Protein AF-A0A7Y4WMG0-F1 (afdb_monomer_lite)

Secondary structure (DSSP, 8-state):
-EEETTT--EE---SSPPPTTT----EEE------------------------PPPSTT-------------------EE-TTT--EESSSSSB-TTT--BTT--S------------GGGS-TTSSTT--EEEEEEESSTTS--EEEEE-TT--EEE-HHHH-TT-TTS-SS-SEEEEEETTEEEEEE--TT----SS-SS-EE--TT-EEEETTTEEEEEEE-

pLDDT: mean 76.5, std 19.64, range [36.28, 96.25]

Structure (mmCIF, N/CA/C/O backbone):
data_AF-A0A7Y4WMG0-F1
#
_entry.id   AF-A0A7Y4WMG0-F1
#
loop_
_atom_site.group_PDB
_atom_site.id
_atom_site.type_symbol
_atom_site.label_atom_id
_atom_site.label_alt_id
_atom_site.label_comp_id
_atom_site.label_asym_id
_atom_site.label_entity_id
_atom_site.label_seq_id
_atom_site.pdbx_PDB_ins_code
_atom_site.Cartn_x
_atom_site.Cartn_y
_atom_site.Cartn_z
_atom_site.occupancy
_atom_site.B_iso_or_equiv
_atom_site.auth_seq_id
_atom_site.auth_comp_id
_atom_site.auth_asym_id
_atom_site.auth_atom_id
_atom_site.pdbx_PDB_model_num
ATOM 1 N N . MET A 1 1 ? 23.111 -22.361 -15.106 1.00 86.94 1 MET A N 1
ATOM 2 C CA . MET A 1 1 ? 23.004 -22.642 -13.652 1.00 86.94 1 MET A CA 1
ATOM 3 C C . MET A 1 1 ? 21.861 -23.626 -13.397 1.00 86.94 1 MET A C 1
ATOM 5 O O . MET A 1 1 ? 20.874 -23.572 -14.127 1.00 86.94 1 MET A O 1
ATOM 9 N N . ARG A 1 2 ? 21.973 -24.538 -12.418 1.00 90.06 2 ARG A N 1
ATOM 10 C CA . ARG A 1 2 ? 20.884 -25.463 -12.039 1.00 90.06 2 ARG A CA 1
ATOM 11 C C . ARG A 1 2 ? 20.476 -25.253 -10.581 1.00 90.06 2 ARG A C 1
ATOM 13 O O . ARG A 1 2 ? 21.341 -25.015 -9.742 1.00 90.06 2 ARG A O 1
ATOM 20 N N . LYS A 1 3 ? 19.180 -25.393 -10.288 1.00 94.31 3 LYS A N 1
ATOM 21 C CA . LYS A 1 3 ? 18.608 -25.305 -8.933 1.00 94.31 3 LYS A CA 1
ATOM 22 C C . LYS A 1 3 ? 17.962 -26.632 -8.541 1.00 94.31 3 LYS A C 1
ATOM 24 O O . LYS A 1 3 ? 17.141 -27.152 -9.296 1.00 94.31 3 LYS A O 1
ATOM 29 N N . CYS A 1 4 ? 18.346 -27.204 -7.400 1.00 94.94 4 CYS A N 1
ATOM 30 C CA . CYS A 1 4 ? 17.759 -28.456 -6.906 1.00 94.94 4 CYS A CA 1
ATOM 31 C C . CYS A 1 4 ? 16.286 -28.245 -6.524 1.00 94.94 4 CYS A C 1
ATOM 33 O O . CYS A 1 4 ? 15.985 -27.311 -5.781 1.00 94.94 4 CYS A O 1
ATOM 35 N N . LYS A 1 5 ? 15.376 -29.112 -6.990 1.00 96.00 5 LYS A N 1
ATOM 36 C CA . LYS A 1 5 ? 13.939 -28.973 -6.688 1.00 96.00 5 LYS A CA 1
ATOM 37 C C . LYS A 1 5 ? 13.597 -29.175 -5.212 1.00 96.00 5 LYS A C 1
ATOM 39 O O . LYS A 1 5 ? 12.651 -28.566 -4.730 1.00 96.00 5 LYS A O 1
ATOM 44 N N . GLU A 1 6 ? 14.354 -30.007 -4.504 1.00 95.69 6 GLU A N 1
ATOM 45 C CA . GLU A 1 6 ? 14.048 -30.361 -3.113 1.00 95.69 6 GLU A CA 1
ATOM 46 C C . GLU A 1 6 ? 14.536 -29.307 -2.117 1.00 95.69 6 GLU A C 1
ATOM 48 O O . GLU A 1 6 ? 13.809 -28.937 -1.201 1.00 95.69 6 GLU A O 1
ATOM 53 N N . CYS A 1 7 ? 15.766 -28.805 -2.285 1.00 95.81 7 CYS A N 1
ATOM 54 C CA . CYS A 1 7 ? 16.390 -27.907 -1.306 1.00 95.81 7 CYS A CA 1
ATOM 55 C C . CYS A 1 7 ? 16.722 -26.508 -1.841 1.00 95.81 7 CYS A C 1
ATOM 57 O O . CYS A 1 7 ? 17.328 -25.710 -1.127 1.00 95.81 7 CYS A O 1
ATOM 59 N N . SER A 1 8 ? 16.367 -26.203 -3.095 1.00 95.19 8 SER A N 1
ATOM 60 C CA . SER A 1 8 ? 16.634 -24.914 -3.752 1.00 95.19 8 SER A CA 1
ATOM 61 C C . SER A 1 8 ? 18.112 -24.505 -3.832 1.00 95.19 8 SER A C 1
ATOM 63 O O . SER A 1 8 ? 18.410 -23.359 -4.153 1.00 95.19 8 SER A O 1
ATOM 65 N N . TYR A 1 9 ? 19.048 -25.422 -3.569 1.00 94.50 9 TYR A N 1
ATOM 66 C CA . TYR A 1 9 ? 20.480 -25.153 -3.670 1.00 94.50 9 TYR A CA 1
ATOM 67 C C . TYR A 1 9 ? 20.904 -24.972 -5.135 1.00 94.50 9 TYR A C 1
ATOM 69 O O . TYR A 1 9 ? 20.543 -25.786 -5.992 1.00 94.50 9 TYR A O 1
ATOM 77 N N . GLU A 1 10 ? 21.662 -23.909 -5.407 1.00 94.56 10 GLU A N 1
ATOM 78 C CA . GLU A 1 10 ? 22.134 -23.524 -6.740 1.00 94.56 10 GLU A CA 1
ATOM 79 C C . GLU A 1 10 ? 23.602 -23.914 -6.923 1.00 94.56 10 GLU A C 1
ATOM 81 O O . GLU A 1 10 ? 24.434 -23.680 -6.047 1.00 94.56 10 GLU A O 1
ATOM 86 N N . HIS A 1 11 ? 23.911 -24.553 -8.054 1.00 87.38 11 HIS A N 1
ATOM 87 C CA . HIS A 1 11 ? 25.255 -25.042 -8.360 1.00 87.38 11 HIS A CA 1
ATOM 88 C C . HIS A 1 11 ? 25.470 -25.163 -9.876 1.00 87.38 11 HIS A C 1
ATOM 90 O O . HIS A 1 11 ? 24.634 -25.680 -10.621 1.00 87.38 11 HIS A O 1
ATOM 96 N N . GLU A 1 12 ? 26.633 -24.719 -10.336 1.00 89.75 12 GLU A N 1
ATOM 97 C CA . GLU A 1 12 ? 27.267 -25.067 -11.611 1.00 89.75 12 GLU A CA 1
ATOM 98 C C . GLU A 1 12 ? 27.892 -26.485 -11.622 1.00 89.75 12 GLU A C 1
ATOM 100 O O . GLU A 1 12 ? 29.108 -26.631 -11.671 1.00 89.75 12 GLU A O 1
ATOM 105 N N . MET A 1 13 ? 27.096 -27.563 -11.562 1.00 77.25 13 MET A N 1
ATOM 106 C CA . MET A 1 13 ? 27.644 -28.903 -11.855 1.00 77.25 13 MET A CA 1
ATOM 107 C C . MET A 1 13 ? 27.558 -29.2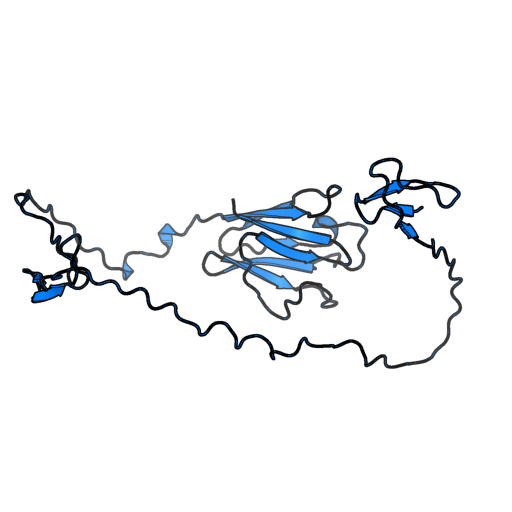35 -13.343 1.00 77.25 13 MET A C 1
ATOM 109 O O . MET A 1 13 ? 26.501 -29.121 -13.969 1.00 77.25 13 MET A O 1
ATOM 113 N N . LEU A 1 14 ? 28.671 -29.735 -13.881 1.00 66.25 14 LEU A N 1
ATOM 114 C CA . LEU A 1 14 ? 28.750 -30.415 -15.169 1.00 66.25 14 LEU A CA 1
ATOM 115 C C . LEU A 1 14 ? 28.374 -31.893 -14.967 1.00 66.25 14 LEU A C 1
ATOM 117 O O . LEU A 1 14 ? 29.187 -32.676 -14.487 1.00 66.25 14 LEU A O 1
ATOM 121 N N . GLY A 1 15 ? 27.145 -32.286 -15.319 1.00 78.81 15 GLY A N 1
ATOM 122 C CA . GLY A 1 15 ? 26.742 -33.701 -15.380 1.00 78.81 15 GLY A CA 1
ATOM 123 C C . GLY A 1 15 ? 25.429 -34.053 -14.675 1.00 78.81 15 GLY A C 1
ATOM 124 O O . GLY A 1 15 ? 24.614 -33.183 -14.370 1.00 78.81 15 GLY A O 1
ATOM 125 N N . ASN A 1 16 ? 25.215 -35.357 -14.466 1.00 85.81 16 ASN A N 1
ATOM 126 C CA . ASN A 1 16 ? 24.030 -35.949 -13.819 1.00 85.81 16 ASN A CA 1
ATOM 127 C C . ASN A 1 16 ? 24.288 -36.319 -12.345 1.00 85.81 16 ASN A C 1
ATOM 129 O O . ASN A 1 16 ? 23.709 -37.269 -11.824 1.00 85.81 16 ASN A O 1
ATOM 133 N N . SER A 1 17 ? 25.201 -35.619 -11.677 1.00 91.00 17 SER A N 1
ATOM 134 C CA . SER A 1 17 ? 25.490 -35.840 -10.261 1.00 91.00 17 SER A CA 1
ATOM 135 C C . SER A 1 17 ? 24.329 -35.366 -9.369 1.00 91.00 17 SER A C 1
ATOM 137 O O . SER A 1 17 ? 23.704 -34.342 -9.663 1.00 91.00 17 SER A O 1
ATOM 139 N N . PRO A 1 18 ? 24.028 -36.090 -8.274 1.00 94.69 18 PRO A N 1
ATOM 140 C CA . PRO A 1 18 ? 23.018 -35.679 -7.303 1.00 94.69 18 PRO A CA 1
ATOM 141 C C . PRO A 1 18 ? 23.416 -34.384 -6.584 1.00 94.69 18 PRO A C 1
ATOM 143 O O . PRO A 1 18 ? 24.586 -33.994 -6.547 1.00 94.69 18 PRO A O 1
ATOM 146 N N . CYS A 1 19 ? 22.432 -33.707 -5.993 1.00 92.69 19 CYS A N 1
ATOM 147 C CA . CYS A 1 19 ? 22.642 -32.457 -5.274 1.00 92.69 19 CYS A CA 1
ATOM 148 C C . CYS A 1 19 ? 23.638 -32.667 -4.118 1.00 92.69 19 CYS A C 1
ATOM 150 O O . CYS A 1 19 ? 23.380 -33.506 -3.255 1.00 92.69 19 CYS A O 1
ATOM 152 N N . PRO A 1 20 ? 24.722 -31.877 -4.009 1.00 92.75 20 PRO A N 1
ATOM 153 C CA . PRO A 1 20 ? 25.710 -32.061 -2.943 1.00 92.75 20 PRO A CA 1
ATOM 154 C C . PRO A 1 20 ? 25.170 -31.712 -1.549 1.00 92.75 20 PRO A C 1
ATOM 156 O O . PRO A 1 20 ? 25.806 -32.037 -0.553 1.00 92.75 20 PRO A O 1
ATOM 159 N N . ARG A 1 21 ? 24.015 -31.035 -1.468 1.00 94.38 21 ARG A N 1
ATOM 160 C CA . ARG A 1 21 ? 23.407 -30.620 -0.200 1.00 94.38 21 ARG A CA 1
ATOM 161 C C . ARG A 1 21 ? 22.397 -31.630 0.345 1.00 94.38 21 ARG A C 1
ATOM 163 O O . ARG A 1 21 ? 22.358 -31.824 1.553 1.00 94.38 21 ARG A O 1
ATOM 170 N N . CYS A 1 22 ? 21.576 -32.238 -0.513 1.00 95.75 22 CYS A N 1
ATOM 171 C CA . CYS A 1 22 ? 20.497 -33.137 -0.077 1.00 95.75 22 CYS A CA 1
ATOM 172 C C . CYS A 1 22 ? 20.479 -34.510 -0.764 1.00 95.75 22 CYS A C 1
ATOM 174 O O . CYS A 1 22 ? 19.693 -35.360 -0.372 1.00 95.75 22 CYS A O 1
ATOM 176 N N . GLY A 1 23 ? 21.310 -34.742 -1.784 1.00 95.44 23 GLY A N 1
ATOM 177 C CA . GLY A 1 23 ? 21.300 -35.979 -2.571 1.00 95.44 23 GLY A CA 1
ATOM 178 C C . GLY A 1 23 ? 20.202 -36.069 -3.642 1.00 95.44 23 GLY A C 1
ATOM 179 O O . GLY A 1 23 ? 20.196 -37.032 -4.402 1.00 95.44 23 GLY A O 1
ATOM 180 N N . GLY A 1 24 ? 19.314 -35.074 -3.753 1.00 95.69 24 GLY A N 1
ATOM 181 C CA . GLY A 1 24 ? 18.231 -35.050 -4.744 1.00 95.69 24 GLY A CA 1
ATOM 182 C C . GLY A 1 24 ? 18.735 -35.050 -6.194 1.00 95.69 24 GLY A C 1
ATOM 183 O O . GLY A 1 24 ? 19.752 -34.426 -6.510 1.00 95.69 24 GLY A O 1
ATOM 184 N N . SER A 1 25 ? 18.025 -35.746 -7.084 1.00 95.31 25 SER A N 1
ATOM 185 C CA . SER A 1 25 ? 18.416 -35.963 -8.489 1.00 95.31 25 SER A CA 1
ATOM 186 C C . SER A 1 25 ? 17.685 -35.066 -9.497 1.00 95.31 25 SER A C 1
ATOM 188 O O . SER A 1 25 ? 18.078 -35.009 -10.663 1.00 95.31 25 SER A O 1
ATOM 190 N N . GLU A 1 26 ? 16.649 -34.337 -9.071 1.00 95.12 26 GLU A N 1
ATOM 191 C CA . GLU A 1 26 ? 15.878 -33.445 -9.940 1.00 95.12 26 GLU A CA 1
ATOM 192 C C . GLU A 1 26 ? 16.336 -31.982 -9.860 1.00 95.12 26 GLU A C 1
ATOM 194 O O . GLU A 1 26 ? 16.457 -31.388 -8.781 1.00 95.12 26 GLU A O 1
ATOM 199 N N . PHE A 1 27 ? 16.510 -31.362 -11.030 1.00 93.75 27 PHE A N 1
ATOM 200 C CA . PHE A 1 27 ? 16.997 -29.990 -11.161 1.00 93.75 27 PHE A CA 1
ATOM 201 C C . PHE A 1 27 ? 16.149 -29.163 -12.127 1.00 93.75 27 PHE A C 1
ATOM 203 O O . PHE A 1 27 ? 15.671 -29.662 -13.145 1.00 93.75 27 PHE A O 1
ATOM 210 N N . ILE A 1 28 ? 16.017 -27.871 -11.827 1.00 92.50 28 ILE A N 1
ATOM 211 C CA . ILE A 1 28 ? 15.496 -26.854 -12.743 1.00 92.50 28 ILE A CA 1
ATOM 212 C C . ILE A 1 28 ? 16.689 -26.268 -13.502 1.00 92.50 28 ILE A C 1
ATOM 214 O O . ILE A 1 28 ? 17.637 -25.774 -12.884 1.00 92.50 28 ILE A O 1
ATOM 218 N N . VAL A 1 29 ? 16.661 -26.355 -14.834 1.00 89.88 29 VAL A N 1
ATOM 219 C CA . VAL A 1 29 ? 17.674 -25.761 -15.715 1.00 89.88 29 VAL A CA 1
ATOM 220 C C . VAL A 1 29 ? 17.145 -24.423 -16.213 1.00 89.88 29 VAL A C 1
ATOM 222 O O . VAL A 1 29 ? 16.159 -24.381 -16.946 1.00 89.88 29 VAL A O 1
ATOM 225 N N . TYR A 1 30 ? 17.808 -23.335 -15.828 1.00 84.75 30 TYR A N 1
ATOM 226 C CA . TYR A 1 30 ? 17.566 -22.035 -16.441 1.00 84.75 30 TYR A CA 1
ATOM 227 C C . TYR A 1 30 ? 18.383 -21.977 -17.727 1.00 84.75 30 TYR A C 1
ATOM 229 O O . TYR A 1 30 ? 19.613 -21.895 -17.687 1.00 84.75 30 TYR A O 1
ATOM 237 N N . ASN A 1 31 ? 17.705 -22.091 -18.867 1.00 78.44 31 ASN A N 1
ATOM 238 C CA . ASN A 1 31 ? 18.309 -21.731 -20.140 1.00 78.44 31 ASN A CA 1
ATOM 239 C C . ASN A 1 31 ? 18.393 -20.205 -20.162 1.00 78.44 31 ASN A C 1
ATOM 241 O O . ASN A 1 31 ? 17.359 -19.540 -20.225 1.00 78.44 31 ASN A O 1
ATOM 245 N N . ASP A 1 32 ? 19.606 -19.663 -20.070 1.00 64.00 32 ASP A N 1
ATOM 246 C CA . ASP A 1 32 ? 19.853 -18.241 -20.293 1.00 64.00 32 ASP A CA 1
ATOM 247 C C . ASP A 1 32 ? 19.480 -17.908 -21.738 1.00 64.00 32 ASP A C 1
ATOM 249 O O . ASP A 1 32 ? 20.281 -18.046 -22.665 1.00 64.00 32 ASP A O 1
ATOM 253 N N . VAL A 1 33 ? 18.240 -17.467 -21.946 1.00 52.62 33 VAL A N 1
ATOM 254 C CA . VAL 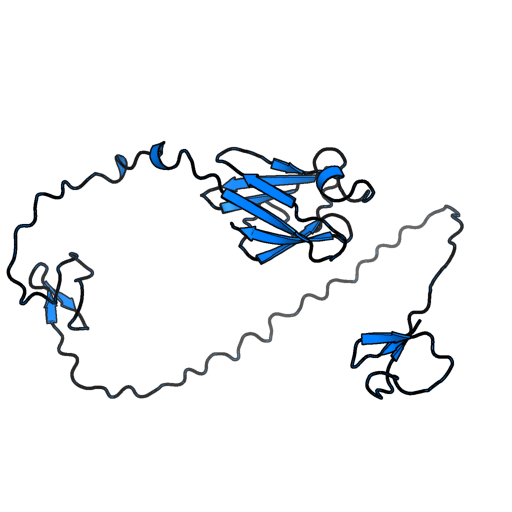A 1 33 ? 17.815 -16.844 -23.198 1.00 52.62 33 VAL A CA 1
ATOM 255 C C . VAL A 1 33 ? 18.370 -15.421 -23.198 1.00 52.62 33 VAL A C 1
ATOM 257 O O . VAL A 1 33 ? 17.655 -14.439 -23.028 1.00 52.62 33 VAL A O 1
ATOM 260 N N . SER A 1 34 ? 19.685 -15.307 -23.380 1.00 53.84 34 SER A N 1
ATOM 261 C CA . SER A 1 34 ? 20.333 -14.056 -23.772 1.00 53.84 34 SER A CA 1
ATOM 262 C C . SER A 1 34 ? 20.199 -13.873 -25.288 1.00 53.84 34 SER A C 1
ATOM 264 O O . SER A 1 34 ? 21.173 -13.808 -26.035 1.00 53.84 34 SER A O 1
ATOM 266 N N . GLU A 1 35 ? 18.960 -13.790 -25.778 1.00 48.16 35 GLU A N 1
ATOM 267 C CA . GLU A 1 35 ? 18.718 -13.312 -27.136 1.00 48.16 35 GLU A CA 1
ATOM 268 C C . GLU A 1 35 ? 18.949 -11.798 -27.175 1.00 48.16 35 GLU A C 1
ATOM 270 O O . GLU A 1 35 ? 18.098 -10.989 -26.802 1.00 48.16 35 GLU A O 1
ATOM 275 N N . LYS A 1 36 ? 20.128 -11.404 -27.669 1.00 50.91 36 LYS A N 1
ATOM 276 C CA . LYS A 1 36 ? 20.362 -10.069 -28.225 1.00 50.91 36 LYS A CA 1
ATOM 277 C C . LYS A 1 36 ? 19.374 -9.838 -29.375 1.00 50.91 36 LYS A C 1
ATOM 279 O O . LYS A 1 36 ? 19.654 -10.201 -30.515 1.00 50.91 36 LYS A O 1
ATOM 284 N N . LYS A 1 37 ? 18.226 -9.216 -29.097 1.00 41.34 37 LYS A N 1
ATOM 285 C CA . LYS A 1 37 ? 17.326 -8.707 -30.138 1.00 41.34 37 LYS A CA 1
ATOM 286 C C . LYS A 1 37 ? 17.874 -7.404 -30.714 1.00 41.34 37 LYS A C 1
ATOM 288 O O . LYS A 1 37 ? 17.749 -6.334 -30.125 1.00 41.34 37 LYS A O 1
ATOM 293 N N . THR A 1 38 ? 18.459 -7.508 -31.900 1.00 40.03 38 THR A N 1
ATOM 294 C CA . THR A 1 38 ? 18.583 -6.408 -32.856 1.00 40.03 38 THR A CA 1
ATOM 295 C C . THR A 1 38 ? 17.187 -5.980 -33.303 1.00 40.03 38 THR A C 1
ATOM 297 O O . THR A 1 38 ? 16.424 -6.761 -33.869 1.00 40.03 38 THR A O 1
ATOM 300 N N . VAL A 1 39 ? 16.852 -4.721 -33.032 1.00 38.16 39 VAL A N 1
ATOM 301 C CA . VAL A 1 39 ? 15.603 -4.080 -33.446 1.00 38.16 39 VAL A CA 1
ATOM 302 C C . VAL A 1 39 ? 15.608 -3.915 -34.969 1.00 38.16 39 VAL A C 1
ATOM 304 O O . VAL A 1 39 ? 16.396 -3.147 -35.518 1.00 38.16 39 VAL A O 1
ATOM 307 N N . ARG A 1 40 ? 14.710 -4.627 -35.655 1.00 36.28 40 ARG A N 1
ATOM 308 C CA . ARG A 1 40 ? 14.178 -4.225 -36.960 1.00 36.28 40 ARG A CA 1
ATOM 309 C C . ARG A 1 40 ? 12.683 -3.998 -36.802 1.00 36.28 40 ARG A C 1
ATOM 311 O O . ARG A 1 40 ? 11.966 -4.844 -36.281 1.00 36.28 40 ARG A O 1
ATOM 318 N N . SER A 1 41 ? 12.275 -2.809 -37.208 1.00 51.41 41 SER A N 1
ATOM 319 C CA . SER A 1 41 ? 10.911 -2.319 -37.282 1.00 51.41 41 SER A CA 1
ATOM 320 C C . SER A 1 41 ? 10.097 -3.033 -38.368 1.00 51.41 41 SER A C 1
ATOM 322 O O . SER A 1 41 ? 10.669 -3.558 -39.324 1.00 51.41 41 SER A O 1
ATOM 324 N N . ILE A 1 42 ? 8.770 -2.915 -38.215 1.00 38.16 42 ILE A N 1
ATOM 325 C CA . ILE A 1 42 ? 7.674 -3.027 -39.201 1.00 38.16 42 ILE A CA 1
ATOM 326 C C . ILE A 1 42 ? 6.664 -4.148 -38.886 1.00 38.16 42 ILE A C 1
ATOM 328 O O . ILE A 1 42 ? 6.919 -5.334 -39.069 1.00 38.16 42 ILE A O 1
ATOM 332 N N . ASP A 1 43 ? 5.511 -3.666 -38.414 1.00 48.81 43 ASP A N 1
ATOM 333 C CA . ASP A 1 43 ? 4.116 -4.049 -38.647 1.00 48.81 43 ASP A CA 1
ATOM 334 C C . ASP A 1 43 ? 3.721 -5.531 -38.671 1.00 48.81 43 ASP A C 1
ATOM 336 O O . ASP A 1 43 ? 3.975 -6.258 -39.633 1.00 48.81 43 ASP A O 1
ATOM 340 N N . LYS A 1 44 ? 2.909 -5.915 -37.676 1.00 41.25 44 LYS A N 1
ATOM 341 C CA . LYS A 1 44 ? 1.517 -6.350 -37.895 1.00 41.25 44 LYS A CA 1
ATOM 342 C C . LYS A 1 44 ? 0.803 -6.603 -36.572 1.00 41.25 44 LYS A C 1
ATOM 344 O O . LYS A 1 44 ? 1.313 -7.279 -35.683 1.00 41.25 44 LYS A O 1
ATOM 349 N N . GLU A 1 45 ? -0.404 -6.057 -36.490 1.00 50.97 45 GLU A N 1
ATOM 350 C CA . GLU A 1 45 ? -1.420 -6.376 -35.497 1.00 50.97 45 GLU A CA 1
ATOM 351 C C . GLU A 1 45 ? -1.631 -7.891 -35.425 1.00 50.97 45 GLU A C 1
ATOM 353 O O . GLU A 1 45 ? -1.871 -8.566 -36.427 1.00 50.97 45 GLU A O 1
ATOM 358 N N . THR A 1 46 ? -1.549 -8.450 -34.223 1.00 40.41 46 THR A N 1
ATOM 359 C CA . THR A 1 46 ? -2.125 -9.760 -33.931 1.00 40.41 46 THR A CA 1
ATOM 360 C C . THR A 1 46 ? -2.720 -9.683 -32.536 1.00 40.41 46 THR A C 1
ATOM 362 O O . THR A 1 46 ? -2.018 -9.665 -31.526 1.00 40.41 46 THR A O 1
ATOM 365 N N . THR A 1 47 ? -4.040 -9.549 -32.505 1.00 45.66 47 THR A N 1
ATOM 366 C CA . THR A 1 47 ? -4.891 -9.599 -31.319 1.00 45.66 47 THR A CA 1
ATOM 367 C C . THR A 1 47 ? -4.694 -10.930 -30.601 1.00 45.66 47 THR A C 1
ATOM 369 O O . THR A 1 47 ? -5.159 -11.970 -31.061 1.00 45.66 47 THR A O 1
ATOM 372 N N . ASN A 1 48 ? -3.997 -10.893 -29.467 1.00 41.47 48 ASN A N 1
ATOM 373 C CA . ASN A 1 48 ? -3.837 -12.028 -28.565 1.00 41.47 48 ASN A CA 1
ATOM 374 C C . ASN A 1 48 ? -4.966 -12.010 -27.520 1.00 41.47 48 ASN A C 1
ATOM 376 O O . ASN A 1 48 ? -4.771 -11.714 -26.342 1.00 41.47 48 ASN A O 1
ATOM 380 N N . GLU A 1 49 ? -6.182 -12.313 -27.969 1.00 47.31 49 GLU A N 1
ATOM 381 C CA . GLU A 1 49 ? -7.226 -12.837 -27.093 1.00 47.31 49 GLU A CA 1
ATOM 382 C C . GLU A 1 49 ? -6.883 -14.302 -26.826 1.00 47.31 49 GLU A C 1
ATOM 384 O O . GLU A 1 49 ? -7.062 -15.104 -27.732 1.00 47.31 49 GLU A O 1
ATOM 389 N N . ASN A 1 50 ? -6.321 -14.653 -25.659 1.00 49.12 50 ASN A N 1
ATOM 390 C CA . ASN A 1 50 ? -6.451 -15.989 -25.033 1.00 49.12 50 ASN A CA 1
ATOM 391 C C . ASN A 1 50 ? -5.516 -16.201 -23.828 1.00 49.12 50 ASN A C 1
ATOM 393 O O . ASN A 1 50 ? -4.726 -17.133 -23.839 1.00 49.12 50 ASN A O 1
ATOM 397 N N . ILE A 1 51 ? -5.630 -15.427 -22.739 1.00 46.25 51 ILE A N 1
ATOM 398 C CA . ILE A 1 51 ? -5.248 -15.925 -21.397 1.00 46.25 51 ILE A CA 1
ATOM 399 C C . ILE A 1 51 ? -6.168 -15.300 -20.332 1.00 46.25 51 ILE A C 1
ATOM 401 O O . ILE A 1 51 ? -5.783 -14.427 -19.562 1.00 46.25 51 ILE A O 1
ATOM 405 N N . ARG A 1 52 ? -7.424 -15.750 -20.274 1.00 41.44 52 ARG A N 1
ATOM 406 C CA . ARG A 1 52 ? -8.262 -15.655 -19.066 1.00 41.44 52 ARG A CA 1
ATOM 407 C C . ARG A 1 52 ? -8.900 -17.015 -18.824 1.00 41.44 52 ARG A C 1
ATOM 409 O O . ARG A 1 52 ? -9.964 -17.315 -19.351 1.00 41.44 52 ARG A O 1
ATOM 416 N N . LYS A 1 53 ? -8.231 -17.853 -18.035 1.00 39.25 53 LYS A N 1
ATOM 417 C CA . LYS A 1 53 ? -8.884 -18.983 -17.371 1.00 39.25 53 LYS A CA 1
ATOM 418 C C . LYS A 1 53 ? -9.273 -18.518 -15.976 1.00 39.25 53 LYS A C 1
ATOM 420 O O . LYS A 1 53 ? -8.465 -18.551 -15.057 1.00 39.25 53 LYS A O 1
ATOM 425 N N . THR A 1 54 ? -10.501 -18.034 -15.855 1.00 40.03 54 THR A N 1
ATOM 426 C CA . THR A 1 54 ? -11.178 -17.865 -14.571 1.00 40.03 54 THR A CA 1
ATOM 427 C C . THR A 1 54 ? -11.345 -19.256 -13.960 1.00 40.03 54 THR A C 1
ATOM 429 O O . THR A 1 54 ? -11.855 -20.163 -14.625 1.00 40.03 54 THR A O 1
ATOM 432 N N . ILE A 1 55 ? -10.872 -19.447 -12.730 1.00 42.84 55 ILE A N 1
ATOM 433 C CA . ILE A 1 55 ? -11.162 -20.646 -11.939 1.00 42.84 55 ILE A CA 1
ATOM 434 C C . ILE A 1 55 ? -12.687 -20.691 -11.786 1.00 42.84 55 ILE A C 1
ATOM 436 O O . ILE A 1 55 ? -13.295 -19.705 -11.383 1.00 42.84 55 ILE A O 1
ATOM 440 N N . LYS A 1 56 ? -13.318 -21.786 -12.218 1.00 39.12 56 LYS A N 1
ATOM 441 C CA . LYS A 1 56 ? -14.767 -21.963 -12.084 1.00 39.12 56 LYS A CA 1
ATOM 442 C C . LYS A 1 56 ? -15.100 -22.186 -10.608 1.00 39.12 56 LYS A C 1
ATOM 444 O O . LYS A 1 56 ? -14.486 -23.042 -9.980 1.00 39.12 56 LYS A O 1
ATOM 449 N N . ASP A 1 57 ? -16.115 -21.482 -10.110 1.00 49.06 57 ASP A N 1
ATOM 450 C CA . ASP A 1 57 ? -16.678 -21.541 -8.746 1.00 49.06 57 ASP A CA 1
ATOM 451 C C . ASP A 1 57 ? -17.335 -22.894 -8.368 1.00 49.06 57 ASP A C 1
ATOM 453 O O . ASP A 1 57 ? -18.272 -22.957 -7.575 1.00 49.06 57 ASP A O 1
ATOM 457 N N . SER A 1 58 ? -16.888 -24.017 -8.935 1.00 47.56 58 SER A N 1
ATOM 458 C CA . SER A 1 58 ? -17.547 -25.320 -8.780 1.00 47.56 58 SER A CA 1
ATOM 459 C C . SER A 1 58 ? -17.109 -26.142 -7.559 1.00 47.56 58 SER A C 1
ATOM 461 O O . SER A 1 58 ? -17.589 -27.261 -7.407 1.00 47.56 58 SER A O 1
ATOM 463 N N . GLU A 1 59 ? -16.258 -25.625 -6.664 1.00 44.97 59 GLU A N 1
ATOM 464 C CA . GLU A 1 59 ? -15.712 -26.410 -5.534 1.00 44.97 59 GLU A CA 1
ATOM 465 C C . GLU A 1 59 ? -16.070 -25.895 -4.124 1.00 44.97 59 GLU A C 1
ATOM 467 O O . GLU A 1 59 ? -15.576 -26.425 -3.133 1.00 44.97 59 GLU A O 1
ATOM 472 N N . PHE A 1 60 ? -16.997 -24.938 -3.982 1.00 45.38 60 PHE A N 1
ATOM 473 C CA . PHE A 1 60 ? -17.379 -24.385 -2.665 1.00 45.38 60 PHE A CA 1
ATOM 474 C C . PHE A 1 60 ? -18.571 -25.067 -1.958 1.00 45.38 60 PHE A C 1
ATOM 476 O O . PHE A 1 60 ? -19.075 -24.554 -0.961 1.00 45.38 60 PHE A O 1
ATOM 483 N N . ASN A 1 61 ? -19.026 -26.241 -2.417 1.00 43.50 61 ASN A N 1
ATOM 484 C CA . ASN A 1 61 ? -20.240 -26.890 -1.884 1.00 43.50 61 ASN A CA 1
ATOM 485 C C . ASN A 1 61 ? -20.031 -28.010 -0.842 1.00 43.50 61 ASN A C 1
ATOM 487 O O . ASN A 1 61 ? -21.011 -28.634 -0.447 1.00 43.50 61 ASN A O 1
ATOM 491 N N . ASN A 1 62 ? -18.819 -28.248 -0.324 1.00 43.25 62 ASN A N 1
ATOM 492 C CA . ASN A 1 62 ? -18.565 -29.399 0.568 1.00 43.25 62 ASN A CA 1
ATOM 493 C C . ASN A 1 62 ? -18.300 -29.082 2.055 1.00 43.25 62 ASN A C 1
ATOM 495 O O . ASN A 1 62 ? -17.791 -29.932 2.779 1.00 43.25 62 ASN A O 1
ATOM 499 N N . LEU A 1 63 ? -18.717 -27.915 2.561 1.00 45.19 63 LEU A N 1
ATOM 500 C CA . LEU A 1 63 ? -18.652 -27.578 3.999 1.00 45.19 63 LEU A CA 1
ATOM 501 C C . LEU A 1 63 ? -20.040 -27.381 4.636 1.00 45.19 63 LEU A C 1
ATOM 503 O O . LEU A 1 63 ? -20.251 -26.506 5.470 1.00 45.19 63 LEU A O 1
ATOM 507 N N . LYS A 1 64 ? -21.004 -28.235 4.273 1.00 44.94 64 LYS A N 1
ATOM 508 C CA . LYS A 1 64 ? -22.248 -28.441 5.035 1.00 44.94 64 LYS A CA 1
ATOM 509 C C . LYS A 1 64 ? -22.286 -29.851 5.616 1.00 44.94 64 LYS A C 1
ATOM 511 O O . LYS A 1 64 ? -23.128 -30.650 5.242 1.00 44.94 64 LYS A O 1
ATOM 516 N N . ASN A 1 65 ? -21.380 -30.155 6.538 1.00 43.91 65 ASN A N 1
ATOM 517 C CA . ASN A 1 65 ? -21.577 -31.262 7.470 1.00 43.91 65 ASN A CA 1
ATOM 518 C C . ASN A 1 65 ? -21.326 -30.742 8.880 1.00 43.91 65 ASN A C 1
ATOM 520 O O . ASN A 1 65 ? -20.217 -30.774 9.407 1.00 43.91 65 ASN A O 1
ATOM 524 N N . GLY A 1 66 ? -22.401 -30.195 9.451 1.00 40.19 66 GLY A N 1
ATOM 525 C CA . GLY A 1 66 ? -22.488 -29.867 10.861 1.00 40.19 66 GLY A CA 1
ATOM 526 C C . GLY A 1 66 ? -22.351 -31.141 11.681 1.00 40.19 66 GLY A C 1
ATOM 527 O O . GLY A 1 66 ? -23.249 -31.979 11.704 1.00 40.19 66 GLY A O 1
ATOM 528 N N . GLY A 1 67 ? -21.218 -31.269 12.367 1.00 41.53 67 GLY A N 1
ATOM 529 C CA . GLY A 1 67 ? -21.083 -32.188 13.483 1.00 41.53 67 GLY A CA 1
ATOM 530 C C . GLY A 1 67 ? -21.974 -31.702 14.619 1.00 41.53 67 GLY A C 1
ATOM 531 O O . GLY A 1 67 ? -21.585 -30.815 15.377 1.00 41.53 67 GLY A O 1
ATOM 532 N N . GLN A 1 68 ? -23.176 -32.267 14.720 1.00 43.06 68 GLN A N 1
ATOM 533 C CA . GLN A 1 68 ? -24.000 -32.168 15.917 1.00 43.06 68 GLN A CA 1
ATOM 534 C C . GLN A 1 68 ? -23.235 -32.839 17.061 1.00 43.06 68 GLN A C 1
ATOM 536 O O . GLN A 1 68 ? -23.127 -34.062 17.122 1.00 43.06 68 GLN A O 1
ATOM 541 N N . ARG A 1 69 ? -22.656 -32.034 17.955 1.00 47.62 69 ARG A N 1
ATOM 542 C CA . ARG A 1 69 ? -22.269 -32.516 19.280 1.00 47.62 69 ARG A CA 1
ATOM 543 C C . ARG A 1 69 ? -23.539 -32.518 20.136 1.00 47.62 69 ARG A C 1
ATOM 545 O O . ARG A 1 69 ? -24.162 -31.460 20.234 1.00 47.62 69 ARG A O 1
ATOM 552 N N . PRO A 1 70 ? -23.932 -33.647 20.745 1.00 47.84 70 PRO A N 1
ATOM 553 C CA . PRO A 1 70 ? -24.970 -33.637 21.757 1.00 47.84 70 PRO A CA 1
ATOM 554 C C . PRO A 1 70 ? -24.392 -32.939 22.990 1.00 47.84 70 PRO A C 1
ATOM 556 O O . PRO A 1 70 ? -23.525 -33.480 23.674 1.00 47.84 70 PRO A O 1
ATOM 559 N N . LEU A 1 71 ? -24.810 -31.696 23.223 1.00 53.69 71 LEU A N 1
ATOM 560 C CA . LEU A 1 71 ? -24.653 -31.035 24.514 1.00 53.69 71 LEU A CA 1
ATOM 561 C C . LEU A 1 71 ? -25.926 -31.306 25.310 1.00 53.69 71 LEU A C 1
ATOM 563 O O . LEU A 1 71 ? -26.783 -30.440 25.455 1.00 53.69 71 LEU A O 1
ATOM 567 N N . ASP A 1 72 ? -26.031 -32.534 25.809 1.00 61.78 72 ASP A N 1
ATOM 568 C CA . ASP A 1 72 ? -26.856 -32.818 26.974 1.00 61.78 72 ASP A CA 1
ATOM 569 C C . ASP A 1 72 ? -26.148 -32.171 28.168 1.00 61.78 72 ASP A C 1
ATOM 571 O O . ASP A 1 72 ? -25.211 -32.733 28.735 1.00 61.78 72 ASP A O 1
ATOM 575 N N . ASN A 1 73 ? -26.538 -30.941 28.504 1.00 54.53 73 ASN A N 1
ATOM 576 C CA . ASN A 1 73 ? -26.140 -30.307 29.754 1.00 54.53 73 ASN A CA 1
ATOM 577 C C . ASN A 1 73 ? -27.386 -29.727 30.447 1.00 54.53 73 ASN A C 1
ATOM 579 O O . ASN A 1 73 ? -28.295 -29.233 29.777 1.00 54.53 73 ASN A O 1
ATOM 583 N N . PRO A 1 74 ? -27.466 -29.863 31.778 1.00 57.03 74 PRO A N 1
ATOM 584 C CA . PRO A 1 74 ? -28.706 -29.913 32.535 1.00 57.03 74 PRO A CA 1
ATOM 585 C C . PRO A 1 74 ? -29.270 -28.515 32.785 1.00 57.03 74 PRO A C 1
ATOM 587 O O . PRO A 1 74 ? -28.504 -27.584 33.006 1.00 57.03 74 PRO A O 1
ATOM 590 N N . ASN A 1 75 ? -30.604 -28.403 32.791 1.00 61.03 75 ASN A N 1
ATOM 591 C CA . ASN A 1 75 ? -31.386 -27.328 33.420 1.00 61.03 75 ASN A CA 1
ATOM 592 C C . ASN A 1 75 ? -30.689 -25.955 33.467 1.00 61.03 75 ASN A C 1
ATOM 594 O O . ASN A 1 75 ? -30.281 -25.486 34.530 1.00 61.03 75 ASN A O 1
ATOM 598 N N . LEU A 1 76 ? -30.585 -25.286 32.316 1.00 68.44 76 LEU A N 1
ATOM 599 C CA . LEU A 1 76 ? -30.424 -23.835 32.308 1.00 68.44 76 LEU A CA 1
ATOM 600 C C . LEU A 1 76 ? -31.758 -23.250 32.769 1.00 68.44 76 LEU A C 1
ATOM 602 O O . LEU A 1 76 ? -32.690 -23.112 31.981 1.00 68.44 76 LEU A O 1
ATOM 606 N N . GLU A 1 77 ? -31.873 -23.004 34.072 1.00 78.62 77 GLU A N 1
ATOM 607 C CA . GLU A 1 77 ? -33.026 -22.315 34.637 1.00 78.62 77 GLU A CA 1
ATOM 608 C C . GLU A 1 77 ? -33.098 -20.915 34.023 1.00 78.62 77 GLU A C 1
ATOM 610 O O . GLU A 1 77 ? -32.221 -20.069 34.218 1.00 78.62 77 GLU A O 1
ATOM 615 N N . GLU A 1 78 ? -34.137 -20.698 33.221 1.00 85.62 78 GLU A N 1
ATOM 616 C CA . GLU A 1 78 ? -34.453 -19.389 32.679 1.00 85.62 78 GLU A CA 1
ATOM 617 C C . GLU A 1 78 ? -34.724 -18.420 33.834 1.00 85.62 78 GLU A C 1
ATOM 619 O O . GLU A 1 78 ? -35.510 -18.712 34.738 1.00 85.62 78 GLU A O 1
ATOM 624 N N . PHE A 1 79 ? -34.098 -17.244 33.809 1.00 88.38 79 PHE A N 1
ATOM 625 C CA . PHE A 1 79 ? -34.330 -16.229 34.833 1.00 88.38 79 PHE A CA 1
ATOM 626 C C . PHE A 1 79 ? -34.564 -14.856 34.211 1.00 88.38 79 PHE A C 1
ATOM 628 O O . PHE A 1 79 ? -33.913 -14.440 33.248 1.00 88.38 79 PHE A O 1
ATOM 635 N N . ASN A 1 80 ? -35.502 -14.116 34.791 1.00 93.94 80 ASN A N 1
ATOM 636 C CA . ASN A 1 80 ? -35.833 -12.774 34.341 1.00 93.94 80 ASN A CA 1
ATOM 637 C C . ASN A 1 80 ? -34.951 -11.738 35.036 1.00 93.94 80 ASN A C 1
ATOM 639 O O . ASN A 1 80 ? -34.715 -11.794 36.243 1.00 93.94 80 ASN A O 1
ATOM 643 N N . CYS A 1 81 ? -34.490 -10.744 34.279 1.00 91.00 81 CYS A N 1
ATOM 644 C CA . CYS A 1 81 ? -33.800 -9.594 34.843 1.00 91.00 81 CYS A CA 1
ATOM 645 C C . CYS A 1 81 ? -34.742 -8.856 35.810 1.00 91.00 81 CYS A C 1
ATOM 647 O O . CYS A 1 81 ? -35.806 -8.407 35.379 1.00 91.00 81 CYS A O 1
ATOM 649 N N . PRO A 1 82 ? -34.352 -8.616 37.073 1.00 91.75 82 PRO A N 1
ATOM 650 C CA . PRO A 1 82 ? -35.233 -7.979 38.054 1.00 91.75 82 PRO A CA 1
ATOM 651 C C . PRO A 1 82 ? -35.544 -6.508 37.734 1.00 91.75 82 PRO A C 1
ATOM 653 O O . PRO A 1 82 ? -36.466 -5.937 38.307 1.00 91.75 82 PRO A O 1
ATOM 656 N N . ARG A 1 83 ? -34.791 -5.872 36.824 1.00 93.94 83 ARG A N 1
ATOM 657 C CA . ARG A 1 83 ? -34.974 -4.459 36.459 1.00 93.94 83 ARG A CA 1
ATOM 658 C C . ARG A 1 83 ? -35.929 -4.245 35.285 1.00 93.94 83 ARG A C 1
ATOM 660 O O . ARG A 1 83 ? -36.660 -3.261 35.283 1.00 93.94 83 ARG A O 1
ATOM 667 N N . CYS A 1 84 ? -35.893 -5.110 34.273 1.00 95.00 84 CYS A N 1
ATOM 668 C CA . CYS A 1 84 ? -36.678 -4.937 33.042 1.00 95.00 84 CYS A CA 1
ATOM 669 C C . CYS A 1 84 ? -37.477 -6.176 32.621 1.00 95.00 84 CYS A C 1
ATOM 671 O O . CYS A 1 84 ? -38.087 -6.164 31.557 1.00 95.00 84 CYS A O 1
ATOM 673 N N . ASN A 1 85 ? -37.461 -7.238 33.431 1.00 94.88 85 ASN A N 1
ATOM 674 C CA . ASN A 1 85 ? -38.138 -8.510 33.183 1.00 94.88 85 ASN A CA 1
ATOM 675 C C . ASN A 1 85 ? -37.716 -9.232 31.885 1.00 94.88 85 ASN A C 1
ATOM 677 O O . ASN A 1 85 ? -38.454 -10.056 31.358 1.00 94.88 85 ASN A O 1
ATOM 681 N N . TYR A 1 86 ? -36.534 -8.913 31.353 1.00 95.19 86 TYR A N 1
ATOM 682 C CA . TYR A 1 86 ? -35.969 -9.585 30.182 1.00 95.19 86 TYR A CA 1
ATOM 683 C C . TYR A 1 86 ? -35.487 -10.997 30.543 1.00 95.19 86 TYR A C 1
ATOM 685 O O . TYR A 1 86 ? -34.745 -11.140 31.517 1.00 95.19 86 TYR A O 1
ATOM 693 N N . LEU A 1 87 ? -35.862 -12.002 29.748 1.00 94.62 87 LEU A N 1
ATOM 694 C CA . LEU A 1 87 ? -35.491 -13.408 29.937 1.00 94.62 87 LEU A CA 1
ATOM 695 C C . LEU A 1 87 ? -34.015 -13.637 29.579 1.00 94.62 87 LEU A C 1
ATOM 697 O O . LEU A 1 87 ? -33.599 -13.391 28.448 1.00 94.62 87 LEU A O 1
ATOM 701 N N . ASN A 1 88 ? -33.214 -14.105 30.534 1.00 90.12 88 ASN A N 1
ATOM 702 C CA . ASN A 1 88 ? -31.805 -14.429 30.327 1.00 90.12 88 ASN A CA 1
ATOM 703 C C . ASN A 1 88 ? -31.612 -15.946 30.379 1.00 90.12 88 ASN A C 1
ATOM 705 O O . ASN A 1 88 ? -32.160 -16.628 31.241 1.00 90.12 88 ASN A O 1
ATOM 709 N N . LEU A 1 89 ? -30.795 -16.449 29.454 1.00 88.94 89 LEU A N 1
ATOM 710 C CA . LEU A 1 89 ? -30.521 -17.879 29.304 1.00 88.94 89 LEU A CA 1
ATOM 711 C C . LEU A 1 89 ? -29.336 -18.360 30.150 1.00 88.94 89 LEU A C 1
ATOM 713 O O . LEU A 1 89 ? -29.139 -19.560 30.275 1.00 88.94 89 LEU A O 1
ATOM 717 N N . VAL A 1 90 ? -28.518 -17.448 30.689 1.00 81.94 90 VAL A N 1
ATOM 718 C CA . VAL A 1 90 ? -27.284 -17.794 31.412 1.00 81.94 90 VAL A CA 1
ATOM 719 C C . VAL A 1 90 ? -27.191 -16.981 32.704 1.00 81.94 90 VAL A C 1
ATOM 721 O O . VAL A 1 90 ? -27.122 -15.751 32.620 1.00 81.94 90 VAL A O 1
ATOM 724 N N . PRO A 1 91 ? -27.209 -17.615 33.894 1.00 76.62 91 PRO A N 1
ATOM 725 C CA . PRO A 1 91 ? -26.980 -16.919 35.156 1.00 76.62 91 PRO A CA 1
ATOM 726 C C . PRO A 1 91 ? -25.537 -16.412 35.180 1.00 76.62 91 PRO A C 1
ATOM 728 O O . PRO A 1 91 ? -24.598 -17.183 34.985 1.00 76.62 91 PRO A O 1
ATOM 731 N N . GLY A 1 92 ? -25.344 -15.106 35.350 1.00 80.19 92 GLY A N 1
ATOM 732 C CA . GLY A 1 92 ? -24.031 -14.508 35.116 1.00 80.19 92 GLY A CA 1
ATOM 733 C C . GLY A 1 92 ? -24.086 -13.182 34.369 1.00 80.19 92 GLY A C 1
ATOM 734 O O . GLY A 1 92 ? -24.786 -13.057 33.371 1.00 80.19 92 GLY A O 1
ATOM 735 N N . GLY A 1 93 ? -23.283 -12.201 34.774 1.00 88.75 93 GLY A N 1
ATOM 736 C CA . GLY A 1 93 ? -22.949 -11.062 33.916 1.00 88.75 93 GLY A CA 1
ATOM 737 C C . GLY A 1 93 ? -23.970 -9.926 33.932 1.00 88.75 93 GLY A C 1
ATOM 738 O O . GLY A 1 93 ? -24.396 -9.486 34.998 1.00 88.75 93 GLY A O 1
ATOM 739 N N . VAL A 1 94 ? -24.281 -9.382 32.755 1.00 92.56 94 VAL A N 1
ATOM 740 C CA . VAL A 1 94 ? -25.013 -8.121 32.590 1.00 92.56 94 VAL A CA 1
ATOM 741 C C . VAL A 1 94 ? -26.205 -8.331 31.653 1.00 92.56 94 VAL A C 1
ATOM 743 O O . VAL A 1 94 ? -26.051 -8.895 30.575 1.00 92.56 94 VAL A O 1
ATOM 746 N N . CYS A 1 95 ? -27.397 -7.874 32.049 1.00 91.88 95 CYS A N 1
ATOM 747 C CA . CYS A 1 95 ? -28.603 -7.974 31.228 1.00 91.88 95 CYS A CA 1
ATOM 748 C C . CYS A 1 95 ? -28.426 -7.199 29.911 1.00 91.88 95 CYS A C 1
ATOM 750 O O . CYS A 1 95 ? -28.220 -5.984 29.967 1.00 91.88 95 CYS A O 1
ATOM 752 N N . PRO A 1 96 ? -28.603 -7.830 28.738 1.00 91.00 96 PRO A N 1
ATOM 753 C CA . PRO A 1 96 ? -28.372 -7.178 27.449 1.00 91.00 96 PRO A CA 1
ATOM 754 C C . PRO A 1 96 ? -29.393 -6.076 27.134 1.00 91.00 96 PRO A C 1
ATOM 756 O O . PRO A 1 96 ? -29.111 -5.194 26.332 1.00 91.00 96 PRO A O 1
ATOM 759 N N . ASN A 1 97 ? -30.569 -6.093 27.772 1.00 95.12 97 ASN A N 1
ATOM 760 C CA . ASN A 1 97 ? -31.618 -5.102 27.524 1.00 95.12 97 ASN A CA 1
ATOM 761 C C . ASN A 1 97 ? -31.446 -3.814 28.354 1.00 95.12 97 ASN A C 1
ATOM 763 O O . ASN A 1 97 ? -31.770 -2.727 27.891 1.00 95.12 97 ASN A O 1
ATOM 767 N N . CYS A 1 98 ? -30.966 -3.910 29.601 1.00 94.44 98 CYS A N 1
ATOM 768 C CA . CYS A 1 98 ? -30.910 -2.749 30.511 1.00 94.44 98 CYS A CA 1
ATOM 769 C C . CYS A 1 98 ? -29.568 -2.540 31.223 1.00 94.44 98 CYS A C 1
ATOM 771 O O . CYS A 1 98 ? -29.455 -1.669 32.088 1.00 94.44 98 CYS A O 1
ATOM 773 N N . ASN A 1 99 ? -28.562 -3.345 30.891 1.00 89.75 99 ASN A N 1
ATOM 774 C CA . ASN A 1 99 ? -27.226 -3.313 31.471 1.00 89.75 99 ASN A CA 1
ATOM 775 C C . ASN A 1 99 ? -27.160 -3.536 33.000 1.00 89.75 99 ASN A C 1
ATOM 777 O O . ASN A 1 99 ? -26.205 -3.131 33.662 1.00 89.75 99 ASN A O 1
ATOM 781 N N . TYR A 1 100 ? -28.183 -4.163 33.589 1.00 91.00 100 TYR A N 1
ATOM 782 C CA . TYR A 1 100 ? -28.211 -4.505 35.014 1.00 91.00 100 TYR A CA 1
ATOM 783 C C . TYR A 1 100 ? -27.325 -5.722 35.309 1.00 91.00 100 TYR A C 1
ATOM 785 O O . TYR A 1 100 ? -27.431 -6.730 34.614 1.00 91.00 100 TYR A O 1
ATOM 793 N N . SER A 1 101 ? -26.481 -5.646 36.341 1.00 91.56 101 SER A N 1
ATOM 794 C CA . SER A 1 101 ? -25.629 -6.764 36.768 1.00 91.56 101 SER A CA 1
ATOM 795 C C . SER A 1 101 ? -26.468 -7.865 37.420 1.00 91.56 101 SER A C 1
ATOM 797 O O . SER A 1 101 ? -27.151 -7.630 38.413 1.00 91.56 101 SER A O 1
ATOM 799 N N . LEU A 1 102 ? -26.421 -9.073 36.866 1.00 89.56 102 LEU A N 1
ATOM 800 C CA . LEU A 1 102 ? -27.200 -10.236 37.304 1.00 89.56 102 LEU A CA 1
ATOM 801 C C . LEU A 1 102 ? -26.478 -11.042 38.402 1.00 89.56 102 LEU A C 1
ATOM 803 O O . LEU A 1 102 ? -27.041 -11.991 38.932 1.00 89.56 102 LEU A O 1
ATOM 807 N N . ASN A 1 103 ? -25.262 -10.627 38.782 1.00 85.44 103 ASN A N 1
ATOM 808 C CA . ASN A 1 103 ? -24.398 -11.311 39.756 1.00 85.44 103 ASN A CA 1
ATOM 809 C C . ASN A 1 103 ? -24.461 -10.752 41.186 1.00 85.44 103 ASN A C 1
ATOM 811 O O . ASN A 1 103 ? -23.718 -11.194 42.063 1.00 85.44 103 ASN A O 1
ATOM 815 N N . SER A 1 104 ? -25.289 -9.746 41.445 1.00 59.97 104 SER A N 1
ATOM 816 C CA . SER A 1 104 ? -25.190 -8.968 42.681 1.00 59.97 104 SER A CA 1
ATOM 817 C C . SER A 1 104 ? -26.047 -9.528 43.820 1.00 59.97 104 SER A C 1
ATOM 819 O O . SER A 1 104 ? -27.142 -9.047 44.081 1.00 59.97 104 SER A O 1
ATOM 821 N N . ASN A 1 105 ? -25.457 -10.450 44.586 1.00 57.69 105 ASN A N 1
ATOM 822 C CA . ASN A 1 105 ? -25.604 -10.472 46.052 1.00 57.69 105 ASN A CA 1
ATOM 823 C C . ASN A 1 105 ? -24.672 -9.439 46.733 1.00 57.69 105 ASN A C 1
ATOM 825 O O . ASN A 1 105 ? -24.440 -9.493 47.938 1.00 57.69 105 ASN A O 1
ATOM 829 N N . ILE A 1 106 ? -24.101 -8.504 45.966 1.00 55.22 106 ILE A N 1
ATOM 830 C CA . ILE A 1 106 ? -23.203 -7.468 46.474 1.00 55.22 106 ILE A CA 1
ATOM 831 C C . ILE A 1 106 ? -24.057 -6.245 46.850 1.00 55.22 106 ILE A C 1
ATOM 833 O O . ILE A 1 106 ? -24.798 -5.756 45.991 1.00 55.22 106 ILE A O 1
ATOM 837 N N . PRO A 1 107 ? -23.989 -5.756 48.103 1.00 47.97 107 PRO A N 1
ATOM 838 C CA . PRO A 1 107 ? -24.737 -4.589 48.555 1.00 47.97 107 PRO A CA 1
ATOM 839 C C . PRO A 1 107 ? -24.468 -3.373 47.662 1.00 47.97 107 PRO A C 1
ATOM 841 O O . PRO A 1 107 ? -23.323 -3.073 47.333 1.00 47.97 107 PRO A O 1
ATOM 844 N N . ASN A 1 108 ? -25.544 -2.680 47.283 1.00 52.06 108 ASN A N 1
ATOM 845 C CA . ASN A 1 108 ? -25.531 -1.430 46.524 1.00 52.06 108 ASN A CA 1
ATOM 846 C C . ASN A 1 108 ? -24.764 -0.327 47.279 1.00 52.06 108 ASN A C 1
ATOM 848 O O . ASN A 1 108 ? -25.370 0.477 47.987 1.00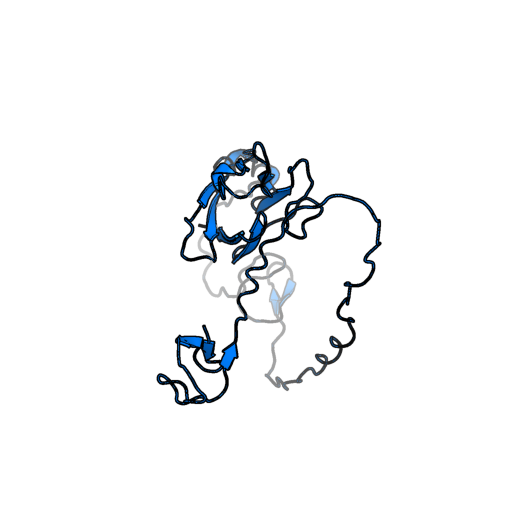 52.06 108 ASN A O 1
ATOM 852 N N . GLU A 1 109 ? -23.450 -0.228 47.094 1.00 53.81 109 GLU A N 1
ATOM 853 C CA . GLU A 1 109 ? -22.730 1.007 47.394 1.00 53.81 109 GLU A CA 1
ATOM 854 C C . GLU A 1 109 ? -22.851 1.975 46.211 1.00 53.81 109 GLU A C 1
ATOM 856 O O . GLU A 1 109 ? -22.209 1.844 45.174 1.00 53.81 109 GLU A O 1
ATOM 861 N N . ILE A 1 110 ? -23.753 2.942 46.400 1.00 54.12 110 ILE A N 1
ATOM 862 C CA . ILE A 1 110 ? -23.676 4.329 45.928 1.00 54.12 110 ILE A CA 1
ATOM 863 C C . ILE A 1 110 ? -23.214 4.472 44.466 1.00 54.12 110 ILE A C 1
ATOM 865 O O . ILE A 1 110 ? -22.075 4.835 44.166 1.00 54.12 110 ILE A O 1
ATOM 869 N N . MET A 1 111 ? -24.160 4.299 43.534 1.00 48.41 111 MET A N 1
ATOM 870 C CA . MET A 1 111 ? -24.041 4.864 42.188 1.00 48.41 111 MET A CA 1
ATOM 871 C C . MET A 1 111 ? -23.989 6.392 42.294 1.00 48.41 111 MET A C 1
ATOM 873 O O . MET A 1 111 ? -25.014 7.073 42.316 1.00 48.41 111 MET A O 1
ATOM 877 N N . GLN A 1 112 ? -22.777 6.938 42.351 1.00 50.62 112 GLN A N 1
ATOM 878 C CA . GLN A 1 112 ? -22.546 8.348 42.087 1.00 50.62 112 GLN A CA 1
ATOM 879 C C . GLN A 1 112 ? -23.040 8.679 40.673 1.00 50.62 112 GLN A C 1
ATOM 881 O O . GLN A 1 112 ? -22.818 7.927 39.722 1.00 50.62 112 GLN A O 1
ATOM 886 N N . ASN A 1 113 ? -23.742 9.805 40.571 1.00 47.66 113 ASN A N 1
ATOM 887 C CA . ASN A 1 113 ? -24.391 10.343 39.381 1.00 47.66 113 ASN A CA 1
ATOM 888 C C . ASN A 1 113 ? -23.491 10.313 38.133 1.00 47.66 113 ASN A C 1
ATOM 890 O O . ASN A 1 113 ? -22.791 11.281 37.831 1.00 47.66 113 ASN A O 1
ATOM 894 N N . LYS A 1 114 ? -23.559 9.234 37.349 1.00 53.09 114 LYS A N 1
ATOM 895 C CA . LYS A 1 114 ? -23.074 9.237 35.969 1.00 53.09 114 LYS A CA 1
ATOM 896 C C . LYS A 1 114 ? -24.070 10.041 35.141 1.00 53.09 114 LYS A C 1
ATOM 898 O O . LYS A 1 114 ? -25.114 9.530 34.747 1.00 53.09 114 LYS A O 1
ATOM 903 N N . LYS A 1 115 ? -23.762 11.321 34.917 1.00 63.59 115 LYS A N 1
ATOM 904 C CA . LYS A 1 115 ? -24.446 12.134 33.907 1.00 63.59 115 LYS A CA 1
ATOM 905 C C . LYS A 1 115 ? -24.332 11.408 32.565 1.00 63.59 115 LYS A C 1
ATOM 907 O O . LYS A 1 115 ? -23.230 11.175 32.078 1.00 63.59 115 LYS A O 1
ATOM 912 N N . THR A 1 116 ? -25.466 11.036 31.988 1.00 62.00 116 THR A N 1
ATOM 913 C CA . THR A 1 116 ? -25.572 10.584 30.599 1.00 62.00 116 THR A CA 1
ATOM 914 C C . THR A 1 116 ? -25.159 11.731 29.682 1.00 62.00 116 THR A C 1
ATOM 916 O O . THR A 1 116 ? -25.908 12.694 29.525 1.00 62.00 116 THR A O 1
ATOM 919 N N . VAL A 1 117 ? -23.956 11.642 29.117 1.00 65.94 117 VAL A N 1
ATOM 920 C CA . VAL A 1 117 ? -23.489 12.528 28.044 1.00 65.94 117 VAL A CA 1
ATOM 921 C C . VAL A 1 117 ? -24.211 12.118 26.761 1.00 65.94 117 VAL A C 1
ATOM 923 O O . VAL A 1 117 ? -24.338 10.925 26.472 1.00 65.94 117 VAL A O 1
ATOM 926 N N . LYS A 1 118 ? -24.750 13.084 26.014 1.00 74.19 118 LYS A N 1
ATOM 927 C CA . LYS A 1 118 ? -25.440 12.798 24.749 1.00 74.19 118 LYS A CA 1
ATOM 928 C C . LYS A 1 118 ? -24.406 12.406 23.692 1.00 74.19 118 LYS A C 1
ATOM 930 O O . LYS A 1 118 ? -23.374 13.049 23.582 1.00 74.19 118 LYS A O 1
ATOM 935 N N . ILE A 1 119 ? -24.706 11.408 22.859 1.00 65.50 119 ILE A N 1
ATOM 936 C CA . ILE A 1 119 ? -23.822 10.968 21.758 1.00 65.50 119 ILE A CA 1
ATOM 937 C C . ILE A 1 119 ? -23.477 12.106 20.777 1.00 65.50 119 ILE A C 1
ATOM 939 O O . ILE A 1 119 ? -22.413 12.102 20.180 1.00 65.50 119 ILE A O 1
ATOM 943 N N . SER A 1 120 ? -24.333 13.124 20.657 1.00 65.75 120 SER A N 1
ATOM 944 C CA . SER A 1 120 ? -24.067 14.330 19.860 1.00 65.75 120 SER A CA 1
ATOM 945 C C . SER A 1 120 ? -23.021 15.271 20.475 1.00 65.75 120 SER A C 1
ATOM 947 O O . SER A 1 120 ? -22.523 16.157 19.789 1.00 65.75 120 SER A O 1
ATOM 949 N N . GLU A 1 121 ? -22.726 15.121 21.770 1.00 56.72 121 GLU A N 1
ATOM 950 C CA . GLU A 1 121 ? -21.665 15.847 22.483 1.00 56.72 121 GLU A CA 1
ATOM 951 C C . GLU A 1 121 ? -20.320 15.107 22.434 1.00 56.72 121 GLU A C 1
ATOM 953 O O . GLU A 1 121 ? -19.305 15.706 22.784 1.00 56.72 121 GLU A O 1
ATOM 958 N N . PHE A 1 122 ? -20.280 13.871 21.906 1.00 55.97 122 PHE A N 1
ATOM 959 C CA . PHE A 1 122 ? -19.064 13.289 21.321 1.00 55.97 122 PHE A CA 1
ATOM 960 C C . PHE A 1 122 ? -18.758 14.054 20.027 1.00 55.97 122 PHE A C 1
ATOM 962 O O . PHE A 1 122 ? -18.990 13.616 18.903 1.00 55.97 122 PHE A O 1
ATOM 969 N N . SER A 1 123 ? -18.347 15.302 20.215 1.00 52.09 123 SER A N 1
ATOM 970 C CA . SER A 1 123 ? -17.980 16.213 19.154 1.00 52.09 123 SER A CA 1
ATOM 971 C C . SER A 1 123 ? -16.721 15.665 18.496 1.00 52.09 123 SER A C 1
ATOM 973 O O . SER A 1 123 ? -15.776 15.281 19.184 1.00 52.09 123 SER A O 1
ATOM 975 N N . SER A 1 124 ? -16.680 15.692 17.168 1.00 53.78 124 SER A N 1
ATOM 976 C CA . SER A 1 124 ? -15.590 15.255 16.281 1.00 53.78 124 SER A CA 1
ATOM 977 C C . SER A 1 124 ? -14.224 15.920 16.552 1.00 53.78 124 SER A C 1
ATOM 979 O O . SER A 1 124 ? -13.285 15.774 15.781 1.00 53.78 124 SER A O 1
ATOM 981 N N . ASN A 1 125 ? -14.104 16.686 17.636 1.00 51.56 125 ASN A N 1
ATOM 982 C CA . ASN A 1 125 ? -12.888 17.323 18.107 1.00 51.56 125 ASN A CA 1
ATOM 983 C C . ASN A 1 125 ? -11.970 16.388 18.915 1.00 51.56 125 ASN A C 1
ATOM 985 O O . ASN A 1 125 ? -10.795 16.715 19.016 1.00 51.56 125 ASN A O 1
ATOM 989 N N . GLU A 1 126 ? -12.439 15.246 19.440 1.00 54.06 126 GLU A N 1
ATOM 990 C CA . GLU A 1 126 ? -11.555 14.262 20.111 1.00 54.06 126 GLU A CA 1
ATOM 991 C C . GLU A 1 126 ? -10.831 13.308 19.143 1.00 54.06 126 GLU A C 1
ATOM 993 O O . GLU A 1 126 ? -9.899 12.623 19.550 1.00 54.06 126 GLU A O 1
ATOM 998 N N . LEU A 1 127 ? -11.191 13.302 17.854 1.00 54.34 127 LEU A N 1
ATOM 999 C CA . LEU A 1 127 ? -10.474 12.541 16.817 1.00 54.34 127 LEU A CA 1
ATOM 1000 C C . LEU A 1 127 ? -9.349 13.342 16.138 1.00 54.34 127 LEU A C 1
ATOM 1002 O O . LEU A 1 127 ? -8.546 12.772 15.402 1.00 54.34 127 LEU A O 1
ATOM 1006 N N . LYS A 1 128 ? -9.221 14.642 16.455 1.00 55.91 128 LYS A N 1
ATOM 1007 C CA . LYS A 1 128 ? -8.116 15.495 15.995 1.00 55.91 128 LYS A CA 1
ATOM 1008 C C . LYS A 1 128 ? -6.800 15.027 16.614 1.00 55.91 128 LYS A C 1
ATOM 1010 O O . LYS A 1 128 ? -6.376 15.533 17.649 1.00 55.91 128 LYS A O 1
ATOM 1015 N N . GLY A 1 129 ? -6.161 14.058 15.973 1.00 61.53 129 GLY A N 1
ATOM 1016 C CA . GLY A 1 129 ? -4.867 13.539 16.403 1.00 61.53 129 GLY A CA 1
ATOM 1017 C C . GLY A 1 129 ? -4.620 12.061 16.135 1.00 61.53 129 GLY A C 1
ATOM 1018 O O . GLY A 1 129 ? -3.565 11.583 16.544 1.00 61.53 129 GLY A O 1
ATOM 1019 N N . LEU A 1 130 ? -5.521 11.332 15.461 1.00 68.00 130 LEU A N 1
ATOM 1020 C CA . LEU A 1 130 ? -5.173 9.996 14.966 1.00 68.00 130 LEU A CA 1
ATOM 1021 C C . LEU A 1 130 ? -4.194 10.119 13.787 1.00 68.00 130 LEU A C 1
ATOM 1023 O O . LEU A 1 130 ? -4.562 10.091 12.615 1.00 68.00 130 LEU A O 1
ATOM 1027 N N . GLU A 1 131 ? -2.914 10.289 14.104 1.00 78.56 131 GLU A N 1
ATOM 1028 C CA . GLU A 1 131 ? -1.842 9.981 13.167 1.00 78.56 131 GLU A CA 1
ATOM 1029 C C . GLU A 1 131 ? -1.679 8.463 13.140 1.00 78.56 131 GLU A C 1
ATOM 1031 O O . GLU A 1 131 ? -1.349 7.847 14.152 1.00 78.56 131 GLU A O 1
ATOM 1036 N N . THR A 1 132 ? -1.945 7.852 11.987 1.00 83.19 132 THR A N 1
ATOM 1037 C CA . THR A 1 132 ? -1.707 6.418 11.801 1.00 83.19 132 THR A CA 1
ATOM 1038 C C . THR A 1 132 ? -0.340 6.252 11.153 1.00 83.19 132 THR A C 1
ATOM 1040 O O . THR A 1 132 ? -0.063 6.842 10.102 1.00 83.19 132 THR A O 1
ATOM 1043 N N . SER A 1 133 ? 0.536 5.481 11.797 1.00 89.81 133 SER A N 1
ATOM 1044 C CA . SER A 1 133 ? 1.838 5.126 11.236 1.00 89.81 133 SER A CA 1
ATOM 1045 C C . SER A 1 133 ? 1.721 3.804 10.493 1.00 89.81 133 SER A C 1
ATOM 1047 O O . SER A 1 133 ? 1.181 2.826 11.007 1.00 89.81 133 SER A O 1
ATOM 1049 N N . ILE A 1 134 ? 2.196 3.797 9.254 1.00 92.31 134 ILE A N 1
ATOM 1050 C CA . ILE A 1 134 ? 2.130 2.646 8.358 1.00 92.31 134 ILE A CA 1
ATOM 1051 C C . ILE A 1 134 ? 3.506 2.451 7.767 1.00 92.31 134 ILE A C 1
ATOM 1053 O O . ILE A 1 134 ? 4.243 3.409 7.539 1.00 92.31 134 ILE A O 1
ATOM 1057 N N . GLU A 1 135 ? 3.843 1.213 7.472 1.00 95.00 135 GLU A N 1
ATOM 1058 C CA . GLU A 1 135 ? 5.047 0.878 6.739 1.00 95.00 135 GLU A CA 1
ATOM 1059 C C . GLU A 1 135 ? 4.695 0.013 5.539 1.00 95.00 135 GLU A C 1
ATOM 1061 O O . GLU A 1 135 ? 3.879 -0.906 5.629 1.00 95.00 135 GLU A O 1
ATOM 1066 N N . LEU A 1 136 ? 5.336 0.301 4.409 1.00 94.31 136 LEU A N 1
ATOM 1067 C CA . LEU A 1 136 ? 5.376 -0.606 3.272 1.00 94.31 136 LEU A CA 1
ATOM 1068 C C . LEU A 1 136 ? 6.669 -1.410 3.375 1.00 94.31 136 LEU A C 1
ATOM 1070 O O . LEU A 1 136 ? 7.763 -0.896 3.126 1.00 94.31 136 LEU A O 1
ATOM 1074 N N . ILE A 1 137 ? 6.541 -2.668 3.786 1.00 96.25 137 ILE A N 1
ATOM 1075 C CA . ILE A 1 137 ? 7.663 -3.585 3.974 1.00 96.25 137 ILE A CA 1
ATOM 1076 C C . ILE A 1 137 ? 7.886 -4.332 2.657 1.00 96.25 137 ILE A C 1
ATOM 1078 O O . ILE A 1 137 ? 7.010 -5.100 2.253 1.00 96.25 137 ILE A O 1
ATOM 1082 N N . PRO A 1 138 ? 9.018 -4.148 1.964 1.00 96.12 138 PRO A N 1
ATOM 1083 C CA . PRO A 1 138 ? 9.266 -4.875 0.730 1.00 96.12 138 PRO A CA 1
ATOM 1084 C C . PRO A 1 138 ? 9.378 -6.377 1.000 1.00 96.12 138 PRO A C 1
ATOM 1086 O O . PRO A 1 138 ? 9.971 -6.810 1.989 1.00 96.12 138 PRO A O 1
ATOM 1089 N N . LEU A 1 139 ? 8.841 -7.187 0.089 1.00 94.56 139 LEU A N 1
ATOM 1090 C CA . LEU A 1 139 ? 9.041 -8.639 0.114 1.00 94.56 139 LEU A CA 1
ATOM 1091 C C . LEU A 1 139 ? 10.409 -9.045 -0.460 1.00 94.56 139 LEU A C 1
ATOM 1093 O O . LEU A 1 139 ? 10.852 -10.175 -0.259 1.00 94.56 139 LEU A O 1
ATOM 1097 N N . SER A 1 140 ? 11.084 -8.133 -1.168 1.00 93.38 140 SER A N 1
ATOM 1098 C CA . SER A 1 140 ? 12.463 -8.319 -1.618 1.00 93.38 140 SER A CA 1
ATOM 1099 C C . SER A 1 140 ? 13.454 -7.859 -0.551 1.00 93.38 140 SER A C 1
ATOM 1101 O O . SER A 1 140 ? 13.343 -6.766 -0.007 1.00 93.38 140 SER A O 1
ATOM 1103 N N . VAL A 1 141 ? 14.490 -8.665 -0.314 1.00 88.44 141 VAL A N 1
ATOM 1104 C CA . VAL A 1 141 ? 15.537 -8.396 0.690 1.00 88.44 141 VAL A CA 1
ATOM 1105 C C . VAL A 1 141 ? 16.443 -7.216 0.303 1.00 88.44 141 VAL A C 1
ATOM 1107 O O . VAL A 1 141 ? 17.172 -6.693 1.137 1.00 88.44 141 VAL A O 1
ATOM 1110 N N . SER A 1 142 ? 16.438 -6.812 -0.969 1.00 89.81 142 SER A N 1
ATOM 1111 C CA . SER A 1 142 ? 17.302 -5.748 -1.495 1.00 89.81 142 SER A CA 1
ATOM 1112 C C . SER A 1 142 ? 16.695 -4.347 -1.402 1.00 89.81 142 SER A C 1
ATOM 1114 O O . SER A 1 142 ? 17.316 -3.389 -1.858 1.00 89.81 142 SER A O 1
ATOM 1116 N N . GLU A 1 143 ? 15.467 -4.224 -0.907 1.00 91.94 143 GLU A N 1
ATOM 1117 C CA . GLU A 1 143 ? 14.712 -2.973 -0.900 1.00 91.94 143 GLU A CA 1
ATOM 1118 C C . GLU A 1 143 ? 14.521 -2.453 0.527 1.00 91.94 143 GLU A C 1
ATOM 1120 O O . GLU A 1 143 ? 14.566 -3.207 1.498 1.00 91.94 143 GLU A O 1
ATOM 1125 N N . ASN A 1 144 ? 14.314 -1.142 0.654 1.00 93.19 144 ASN A N 1
ATOM 1126 C CA . ASN A 1 144 ? 14.129 -0.494 1.948 1.00 93.19 144 ASN A CA 1
ATOM 1127 C C . ASN A 1 144 ? 12.646 -0.436 2.329 1.00 93.19 144 ASN A C 1
ATOM 1129 O O . ASN A 1 144 ? 11.780 -0.274 1.468 1.00 93.19 144 ASN A O 1
ATOM 1133 N N . VAL A 1 145 ? 12.372 -0.513 3.633 1.00 95.06 145 VAL A N 1
ATOM 1134 C CA . VAL A 1 145 ? 11.050 -0.214 4.199 1.00 95.06 145 VAL A CA 1
ATOM 1135 C C . VAL A 1 145 ? 10.721 1.255 3.947 1.00 95.06 145 VAL A C 1
ATOM 1137 O O . VAL A 1 145 ? 11.571 2.121 4.166 1.00 95.06 145 VAL A O 1
ATOM 1140 N N . ILE A 1 146 ? 9.492 1.533 3.512 1.00 94.50 146 ILE A N 1
ATOM 1141 C CA . ILE A 1 146 ? 9.011 2.900 3.294 1.00 94.50 146 ILE A CA 1
ATOM 1142 C C . ILE A 1 146 ? 8.078 3.276 4.455 1.00 94.50 146 ILE A C 1
ATOM 1144 O O . ILE A 1 146 ? 6.948 2.778 4.502 1.00 94.50 146 ILE A O 1
ATOM 1148 N N . PRO A 1 147 ? 8.527 4.111 5.412 1.00 93.81 147 PRO A N 1
ATOM 1149 C CA . PRO A 1 147 ? 7.683 4.580 6.501 1.00 93.81 147 PRO A CA 1
ATOM 1150 C C . PRO A 1 147 ? 6.747 5.692 6.023 1.00 93.81 147 PRO A C 1
ATOM 1152 O O . PRO A 1 147 ? 7.155 6.609 5.310 1.00 93.81 147 PRO A O 1
ATOM 1155 N N . LEU A 1 148 ? 5.494 5.628 6.458 1.00 91.19 148 LEU A N 1
ATOM 1156 C CA . LEU A 1 148 ? 4.432 6.553 6.093 1.00 91.19 148 LEU A CA 1
ATOM 1157 C C . LEU A 1 148 ? 3.718 7.047 7.355 1.00 91.19 148 LEU A C 1
ATOM 1159 O O . LEU A 1 148 ? 3.289 6.267 8.206 1.00 91.19 148 LEU A O 1
ATOM 1163 N N . SER A 1 149 ? 3.563 8.363 7.454 1.00 90.25 149 SER A N 1
ATOM 1164 C CA . SER A 1 149 ? 2.762 9.013 8.493 1.00 90.25 149 SER A CA 1
ATOM 1165 C C . SER A 1 149 ? 1.561 9.670 7.827 1.00 90.25 149 SER A C 1
ATOM 1167 O O . SER A 1 149 ? 1.689 10.738 7.222 1.00 90.25 149 SER A O 1
ATOM 1169 N N . ILE A 1 150 ? 0.398 9.023 7.918 1.00 87.12 150 ILE A N 1
ATOM 1170 C CA . ILE A 1 150 ? -0.841 9.517 7.313 1.00 87.12 150 ILE A CA 1
ATOM 1171 C C . ILE A 1 150 ? -1.717 10.093 8.426 1.00 87.12 150 ILE A C 1
ATOM 1173 O O . ILE A 1 150 ? -2.127 9.394 9.351 1.00 87.12 150 ILE A O 1
ATOM 1177 N N . GLY A 1 151 ? -1.961 11.400 8.346 1.00 85.19 151 GLY A N 1
ATOM 1178 C CA . GLY A 1 151 ? -2.901 12.105 9.217 1.00 85.19 151 GLY A CA 1
ATOM 1179 C C . GLY A 1 151 ? -4.246 12.323 8.527 1.00 85.19 151 GLY A C 1
ATOM 1180 O O . GLY A 1 151 ? -4.354 12.182 7.307 1.00 85.19 151 GLY A O 1
ATOM 1181 N N . GLU A 1 152 ? -5.259 12.722 9.294 1.00 77.88 152 GLU A N 1
ATOM 1182 C CA . GLU A 1 152 ? -6.566 13.100 8.746 1.00 77.88 152 GLU A CA 1
ATOM 1183 C C . GLU A 1 152 ? -6.417 14.167 7.648 1.00 77.88 152 GLU A C 1
ATOM 1185 O O . GLU A 1 152 ? -5.751 15.189 7.834 1.00 77.88 152 GLU A O 1
ATOM 1190 N N . ASN A 1 153 ? -7.036 13.924 6.489 1.00 75.56 153 ASN A N 1
ATOM 1191 C CA . ASN A 1 153 ? -6.979 14.780 5.295 1.00 75.56 153 ASN A CA 1
ATOM 1192 C C . ASN A 1 153 ? -5.584 14.964 4.665 1.00 75.56 153 ASN A C 1
ATOM 1194 O O . ASN A 1 153 ? -5.424 15.823 3.795 1.00 75.56 153 ASN A O 1
ATOM 1198 N N . LYS A 1 154 ? -4.569 14.184 5.062 1.00 80.75 154 LYS A N 1
ATOM 1199 C CA . LYS A 1 154 ? -3.284 14.159 4.353 1.00 80.75 154 LYS A CA 1
ATOM 1200 C C . LYS A 1 154 ? -3.350 13.133 3.225 1.00 80.75 154 LYS A C 1
ATOM 1202 O O . LYS A 1 154 ? -3.562 11.949 3.467 1.00 80.75 154 LYS A O 1
ATOM 1207 N N . ILE A 1 155 ? -3.131 13.609 2.005 1.00 85.44 155 ILE A N 1
ATOM 1208 C CA . ILE A 1 155 ? -2.886 12.764 0.837 1.00 85.44 155 ILE A CA 1
ATOM 1209 C C . ILE A 1 155 ? -1.375 12.612 0.711 1.00 85.44 155 ILE A C 1
ATOM 1211 O O . ILE A 1 155 ? -0.647 13.606 0.667 1.00 85.44 155 ILE A O 1
ATOM 1215 N N . HIS A 1 156 ? -0.902 11.374 0.676 1.00 88.12 156 HIS A N 1
ATOM 1216 C CA . HIS A 1 156 ? 0.493 11.066 0.412 1.00 88.12 156 HIS A CA 1
ATOM 1217 C C . HIS A 1 156 ? 0.624 10.525 -1.010 1.00 88.12 156 HIS A C 1
ATOM 1219 O O . HIS A 1 156 ? 0.328 9.358 -1.269 1.00 88.12 156 HIS A O 1
ATOM 1225 N N . ALA A 1 157 ? 1.024 11.400 -1.932 1.00 92.25 157 ALA A N 1
ATOM 1226 C CA . ALA A 1 157 ? 1.303 11.031 -3.312 1.00 92.25 157 ALA A CA 1
ATOM 1227 C C . ALA A 1 157 ? 2.721 10.456 -3.421 1.00 92.25 157 ALA A C 1
ATOM 1229 O O . ALA A 1 157 ? 3.690 11.091 -3.006 1.00 92.25 157 ALA A O 1
ATOM 1230 N N . MET A 1 158 ? 2.829 9.264 -3.998 1.00 93.69 158 MET A N 1
ATOM 1231 C CA . MET A 1 158 ? 4.075 8.532 -4.195 1.00 93.69 158 MET A CA 1
ATOM 1232 C C . MET A 1 158 ? 4.356 8.340 -5.683 1.00 93.69 158 MET A C 1
ATOM 1234 O O . MET A 1 158 ? 3.447 8.185 -6.508 1.00 93.69 158 MET A O 1
ATOM 1238 N N . ASN A 1 159 ? 5.635 8.330 -6.031 1.00 94.50 159 ASN A N 1
ATOM 1239 C CA . ASN A 1 159 ? 6.127 8.297 -7.398 1.00 94.50 159 ASN A CA 1
ATOM 1240 C C . ASN A 1 159 ? 7.353 7.393 -7.545 1.00 94.50 159 ASN A C 1
ATOM 1242 O O . ASN A 1 159 ? 7.790 6.707 -6.623 1.00 94.50 159 ASN A O 1
ATOM 1246 N N . ARG A 1 160 ? 7.922 7.393 -8.750 1.00 94.50 160 ARG A N 1
ATOM 1247 C CA . ARG A 1 160 ? 9.089 6.593 -9.115 1.00 94.50 160 ARG A CA 1
ATOM 1248 C C . ARG A 1 160 ? 10.249 6.719 -8.123 1.00 94.50 160 ARG A C 1
ATOM 1250 O O . ARG A 1 160 ? 10.887 5.720 -7.833 1.00 94.50 160 ARG A O 1
ATOM 1257 N N . LYS A 1 161 ? 10.529 7.902 -7.578 1.00 95.75 161 LYS A N 1
ATOM 1258 C CA . LYS A 1 161 ? 11.650 8.098 -6.643 1.00 95.75 161 LYS A CA 1
ATOM 1259 C C . LYS A 1 161 ? 11.437 7.402 -5.300 1.00 95.75 161 LYS A C 1
ATOM 1261 O O . LYS A 1 161 ? 12.426 7.040 -4.672 1.00 95.75 161 LYS A O 1
ATOM 1266 N N . ASP A 1 162 ? 10.185 7.207 -4.897 1.00 94.00 162 ASP A N 1
ATOM 1267 C CA . ASP A 1 162 ? 9.834 6.582 -3.619 1.00 94.00 162 ASP A CA 1
ATOM 1268 C C . ASP A 1 162 ? 9.963 5.052 -3.680 1.00 94.00 162 ASP A C 1
ATOM 1270 O O . ASP A 1 162 ? 10.264 4.415 -2.674 1.00 94.00 162 ASP A O 1
ATOM 1274 N N . PHE A 1 163 ? 9.789 4.462 -4.869 1.00 92.06 163 PHE A N 1
ATOM 1275 C CA . PHE A 1 163 ? 9.826 3.008 -5.072 1.00 92.06 163 PHE A CA 1
ATOM 1276 C C . PHE A 1 163 ? 11.083 2.522 -5.812 1.00 92.06 163 PHE A C 1
ATOM 1278 O O . PHE A 1 163 ? 11.756 1.588 -5.370 1.00 92.06 163 PHE A O 1
ATOM 1285 N N . ASP A 1 164 ? 11.388 3.109 -6.974 1.00 92.69 164 ASP A N 1
ATOM 1286 C CA . ASP A 1 164 ? 12.543 2.775 -7.816 1.00 92.69 164 ASP A CA 1
ATOM 1287 C C . ASP A 1 164 ? 12.786 3.806 -8.910 1.00 92.69 164 ASP A C 1
ATOM 1289 O O . ASP A 1 164 ? 12.049 3.861 -9.895 1.00 92.69 164 ASP A O 1
ATOM 1293 N N . ILE A 1 165 ? 13.880 4.558 -8.817 1.00 94.94 165 ILE A N 1
ATOM 1294 C CA . ILE A 1 165 ? 14.210 5.570 -9.824 1.00 94.94 165 ILE A CA 1
ATOM 1295 C C . ILE A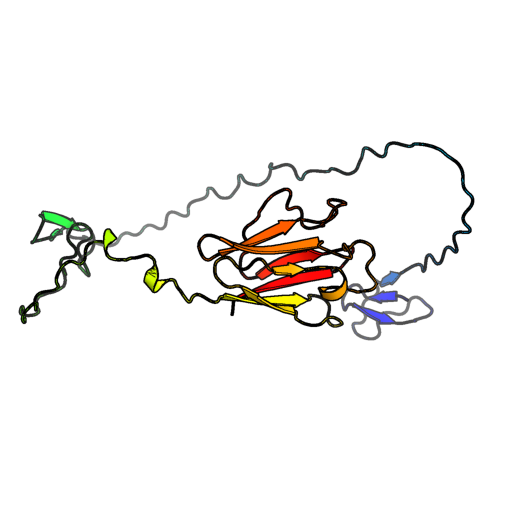 1 165 ? 14.384 5.003 -11.247 1.00 94.94 165 ILE A C 1
ATOM 1297 O O . ILE A 1 165 ? 14.224 5.746 -12.217 1.00 94.94 165 ILE A O 1
ATOM 1301 N N . ASN A 1 166 ? 14.663 3.702 -11.381 1.00 94.62 166 ASN A N 1
ATOM 1302 C CA . ASN A 1 166 ? 14.915 3.028 -12.655 1.00 94.62 166 ASN A CA 1
ATOM 1303 C C . ASN A 1 166 ? 13.699 2.253 -13.194 1.00 94.62 166 ASN A C 1
ATOM 1305 O O . ASN A 1 166 ? 13.774 1.702 -14.295 1.00 94.62 166 ASN A O 1
ATOM 1309 N N . ASP A 1 167 ? 12.587 2.166 -12.453 1.00 91.94 167 ASP A N 1
ATOM 1310 C CA . ASP A 1 167 ? 11.384 1.487 -12.943 1.00 91.94 167 ASP A CA 1
ATOM 1311 C C . ASP A 1 167 ? 10.494 2.448 -13.741 1.00 91.94 167 ASP A C 1
ATOM 1313 O O . ASP A 1 167 ? 9.680 3.201 -13.203 1.00 91.94 167 ASP A O 1
ATOM 1317 N N . GLU A 1 168 ? 10.639 2.408 -15.066 1.00 91.69 168 GLU A N 1
ATOM 1318 C CA . GLU A 1 168 ? 9.863 3.237 -15.991 1.00 91.69 168 GLU A CA 1
ATOM 1319 C C . GLU A 1 168 ? 8.357 2.944 -15.983 1.00 91.69 168 GLU A C 1
ATOM 1321 O O . GLU A 1 168 ? 7.579 3.792 -16.425 1.00 91.69 168 GLU A O 1
ATOM 1326 N N . SER A 1 169 ? 7.931 1.793 -15.447 1.00 89.81 169 SER A N 1
ATOM 1327 C CA . SER A 1 169 ? 6.505 1.483 -15.285 1.00 89.81 169 SER A CA 1
ATOM 1328 C C . SER A 1 169 ? 5.829 2.327 -14.196 1.00 89.81 169 SER A C 1
ATOM 1330 O O . SER A 1 169 ? 4.607 2.485 -14.210 1.00 89.81 169 SER A O 1
ATOM 1332 N N . ILE A 1 170 ? 6.620 2.934 -13.305 1.00 91.31 170 ILE A N 1
ATOM 1333 C CA . ILE A 1 170 ? 6.154 3.832 -12.251 1.00 91.31 170 ILE A CA 1
ATOM 1334 C C . ILE A 1 170 ? 6.194 5.275 -12.764 1.00 91.31 170 ILE A C 1
ATOM 1336 O O . ILE A 1 170 ? 7.173 5.724 -13.374 1.00 91.31 170 ILE A O 1
ATOM 1340 N N . SER A 1 171 ? 5.123 6.025 -12.507 1.00 92.69 171 SER A N 1
ATOM 1341 C CA . SER A 1 171 ? 5.015 7.433 -12.903 1.00 92.69 171 SER A CA 1
ATOM 1342 C C . SER A 1 171 ? 6.082 8.282 -12.212 1.00 92.69 171 SER A C 1
ATOM 1344 O O . SER A 1 171 ? 6.322 8.147 -11.012 1.00 92.69 171 SER A O 1
ATOM 1346 N N . SER A 1 172 ? 6.726 9.177 -12.963 1.00 94.12 172 SER A N 1
ATOM 1347 C CA . SER A 1 172 ? 7.754 10.080 -12.433 1.00 94.12 172 SER A CA 1
ATOM 1348 C C . SER A 1 172 ? 7.194 11.221 -11.582 1.00 94.12 172 SER A C 1
ATOM 1350 O O . SER A 1 172 ? 7.971 11.872 -10.889 1.00 94.12 172 SER A O 1
ATOM 1352 N N . THR A 1 173 ? 5.889 11.496 -11.667 1.00 94.06 173 THR A N 1
ATOM 1353 C CA . THR A 1 173 ? 5.221 12.585 -10.937 1.00 94.06 173 THR A CA 1
ATOM 1354 C C . THR A 1 173 ? 4.373 12.046 -9.797 1.00 94.06 173 THR A C 1
ATOM 1356 O O . THR A 1 173 ? 4.706 12.263 -8.641 1.00 94.06 173 THR A O 1
ATOM 1359 N N . GLU A 1 174 ? 3.312 11.321 -10.131 1.00 93.31 174 GLU A N 1
ATOM 1360 C CA . GLU A 1 174 ? 2.332 10.757 -9.205 1.00 93.31 174 GLU A CA 1
ATOM 1361 C C . GLU A 1 174 ? 1.891 9.408 -9.771 1.00 93.31 174 GLU A C 1
ATOM 1363 O O . GLU A 1 174 ? 1.486 9.308 -10.934 1.00 93.31 174 GLU A O 1
ATOM 1368 N N . HIS A 1 175 ? 2.050 8.350 -8.983 1.00 91.19 175 HIS A N 1
ATOM 1369 C CA . HIS A 1 175 ? 1.654 6.992 -9.351 1.00 91.19 175 HIS A CA 1
ATOM 1370 C C . HIS A 1 175 ? 0.526 6.505 -8.442 1.00 91.19 175 HIS A C 1
ATOM 1372 O O . HIS A 1 175 ? -0.469 5.963 -8.917 1.00 91.19 175 HIS A O 1
ATOM 1378 N N . LEU A 1 176 ? 0.670 6.752 -7.143 1.00 92.62 176 LEU A N 1
ATOM 1379 C CA . LEU A 1 176 ? -0.154 6.187 -6.088 1.00 92.62 176 LEU A CA 1
ATOM 1380 C C . LEU A 1 176 ? -0.453 7.252 -5.040 1.00 92.62 176 LEU A C 1
ATOM 1382 O O . LEU A 1 176 ? 0.455 7.967 -4.630 1.00 92.62 176 LEU A O 1
ATOM 1386 N N . GLU A 1 177 ? -1.693 7.328 -4.581 1.00 93.31 177 GLU A N 1
ATOM 1387 C C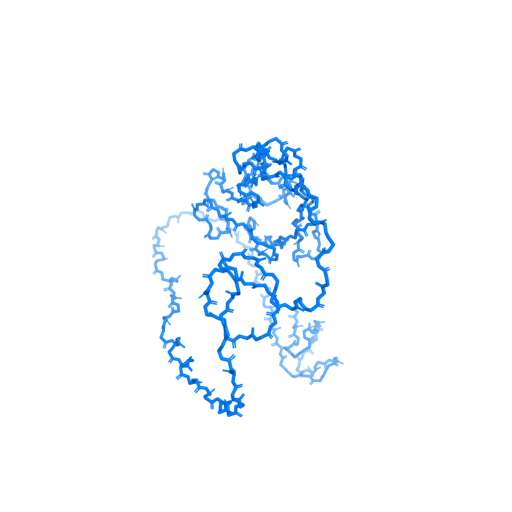A . GLU A 1 177 ? -2.078 8.138 -3.429 1.00 93.31 177 GLU A CA 1
ATOM 1388 C C . GLU A 1 177 ? -2.512 7.235 -2.281 1.00 93.31 177 GLU A C 1
ATOM 1390 O O . GLU A 1 177 ? -3.300 6.307 -2.477 1.00 93.31 177 GLU A O 1
ATOM 1395 N N . LEU A 1 178 ? -2.026 7.545 -1.082 1.00 92.75 178 LEU A N 1
ATOM 1396 C CA . LEU A 1 178 ? -2.505 6.971 0.171 1.00 92.75 178 LEU A CA 1
ATOM 1397 C C . LEU A 1 178 ? -3.168 8.063 1.003 1.00 92.75 178 LEU A C 1
ATOM 1399 O O . LEU A 1 178 ? -2.634 9.165 1.133 1.00 92.75 178 LEU A O 1
ATOM 1403 N N . PHE A 1 179 ? -4.327 7.762 1.572 1.00 92.50 179 PHE A N 1
ATOM 1404 C CA . PHE A 1 179 ? -5.075 8.692 2.415 1.00 92.50 179 PHE A CA 1
ATOM 1405 C C . PHE A 1 179 ? -5.891 7.935 3.459 1.00 92.50 179 PHE A C 1
ATOM 1407 O O . PHE A 1 179 ? -6.163 6.744 3.316 1.00 92.50 179 PHE A O 1
ATOM 1414 N N . LEU A 1 180 ? -6.259 8.628 4.535 1.00 90.06 180 LEU A N 1
ATOM 1415 C CA . LEU A 1 180 ? -7.072 8.073 5.611 1.00 90.06 180 LEU A CA 1
ATOM 1416 C C . LEU A 1 180 ? -8.555 8.382 5.349 1.00 90.06 180 LEU A C 1
ATOM 1418 O O . LEU A 1 180 ? -8.939 9.551 5.322 1.00 90.06 180 LEU A O 1
ATOM 1422 N N . THR A 1 181 ? -9.375 7.343 5.202 1.00 87.12 181 THR A N 1
ATOM 1423 C CA . THR A 1 181 ? -10.839 7.415 5.081 1.00 87.12 181 THR A CA 1
ATOM 1424 C C . THR A 1 181 ? -11.452 6.538 6.166 1.00 87.12 181 THR A C 1
ATOM 1426 O O . THR A 1 181 ? -11.135 5.355 6.266 1.00 87.12 181 THR A O 1
ATOM 1429 N N . ASP A 1 182 ? -12.312 7.116 7.008 1.00 86.94 182 ASP A N 1
ATOM 1430 C CA . ASP A 1 182 ? -12.998 6.413 8.105 1.00 86.94 182 ASP A CA 1
ATOM 1431 C C . ASP A 1 182 ? -12.049 5.648 9.050 1.00 86.94 182 ASP A C 1
ATOM 1433 O O . ASP A 1 182 ? -12.331 4.533 9.492 1.00 86.94 182 ASP A O 1
ATOM 1437 N N . GLY A 1 183 ? -10.880 6.236 9.336 1.00 84.06 183 GLY A N 1
ATOM 1438 C CA . GLY A 1 183 ? -9.851 5.625 10.186 1.00 84.06 183 GLY A CA 1
ATOM 1439 C C . GLY A 1 183 ? -9.119 4.442 9.544 1.00 84.06 183 GLY A C 1
ATOM 1440 O O . GLY A 1 183 ? -8.354 3.758 10.219 1.00 84.06 183 GLY A O 1
ATOM 1441 N N . LYS A 1 184 ? -9.332 4.192 8.249 1.00 88.06 184 LYS A N 1
ATOM 1442 C CA . LYS A 1 184 ? -8.639 3.164 7.472 1.00 88.06 184 LYS A CA 1
ATOM 1443 C C . LYS A 1 184 ? -7.838 3.802 6.350 1.00 88.06 184 LYS A C 1
ATOM 1445 O O . LYS A 1 184 ? -8.194 4.863 5.844 1.00 88.06 184 LYS A O 1
ATOM 1450 N N . ILE A 1 185 ? -6.755 3.153 5.944 1.00 90.19 185 ILE A N 1
ATOM 1451 C CA . ILE A 1 185 ? -5.964 3.642 4.816 1.00 90.19 185 ILE A CA 1
ATOM 1452 C C . ILE A 1 185 ? -6.594 3.153 3.538 1.00 90.19 185 ILE A C 1
ATOM 1454 O O . ILE A 1 185 ? -6.783 1.955 3.340 1.00 90.19 185 ILE A O 1
ATOM 1458 N N . ALA A 1 186 ? -6.903 4.101 2.677 1.00 91.88 186 ALA A N 1
ATOM 1459 C CA . ALA A 1 186 ? -7.307 3.852 1.321 1.00 91.88 186 ALA A CA 1
ATOM 1460 C C . ALA A 1 186 ? -6.147 4.162 0.374 1.00 91.88 186 ALA A C 1
ATOM 1462 O O . ALA A 1 186 ? -5.311 5.036 0.622 1.00 91.88 186 ALA A O 1
ATOM 1463 N N . ILE A 1 187 ? -6.117 3.415 -0.721 1.00 91.75 187 ILE A N 1
ATOM 1464 C CA . ILE A 1 187 ? -5.180 3.578 -1.819 1.00 91.75 187 ILE A CA 1
ATOM 1465 C C . ILE A 1 187 ? -5.940 3.949 -3.088 1.00 91.75 187 ILE A C 1
ATOM 1467 O O . ILE A 1 187 ? -7.025 3.424 -3.366 1.00 91.75 187 ILE A O 1
ATOM 1471 N N . ARG A 1 188 ? -5.359 4.849 -3.881 1.00 90.62 188 ARG A N 1
ATOM 1472 C CA . ARG A 1 188 ? -5.888 5.257 -5.183 1.00 90.62 188 ARG A CA 1
ATOM 1473 C C . ARG A 1 188 ? -4.779 5.281 -6.221 1.00 90.62 188 ARG A C 1
ATOM 1475 O O . ARG A 1 188 ? -3.687 5.792 -5.990 1.00 90.62 188 ARG A O 1
ATOM 1482 N N . ASN A 1 189 ? -5.086 4.732 -7.390 1.00 89.38 189 ASN A N 1
ATOM 1483 C CA . ASN A 1 189 ? -4.233 4.834 -8.563 1.00 89.38 189 ASN A CA 1
ATOM 1484 C C . ASN A 1 189 ? -4.419 6.208 -9.221 1.00 89.38 189 ASN A C 1
ATOM 1486 O O . ASN A 1 189 ? -5.525 6.535 -9.650 1.00 89.38 189 ASN A O 1
ATOM 1490 N N . VAL A 1 190 ? -3.336 6.977 -9.322 1.00 90.31 190 VAL A N 1
ATOM 1491 C CA . VAL A 1 190 ? -3.295 8.284 -10.006 1.00 90.31 190 VAL A CA 1
ATOM 1492 C C . VAL A 1 190 ? -2.333 8.291 -11.196 1.00 90.31 190 VAL A C 1
ATOM 1494 O O . VAL A 1 190 ? -2.086 9.328 -11.809 1.00 90.31 190 VAL A O 1
ATOM 1497 N N . ALA A 1 191 ? -1.791 7.128 -11.562 1.00 86.25 191 ALA A N 1
ATOM 1498 C CA . ALA A 1 191 ? -0.872 7.006 -12.677 1.00 86.25 191 ALA A CA 1
ATOM 1499 C C . ALA A 1 191 ? -1.560 7.387 -14.000 1.00 86.25 191 ALA A C 1
ATOM 1501 O O . ALA A 1 191 ? -2.611 6.851 -14.355 1.00 86.25 191 ALA A O 1
ATOM 1502 N N . SER A 1 192 ? -0.928 8.265 -14.783 1.00 82.62 192 SER A N 1
ATOM 1503 C CA . SER A 1 192 ? -1.456 8.748 -16.071 1.00 82.62 192 SER A CA 1
ATOM 1504 C C . SER A 1 192 ? -1.657 7.639 -17.108 1.00 82.62 192 SER A C 1
ATOM 1506 O O . SER A 1 192 ? -2.556 7.712 -17.942 1.00 82.62 192 SER A O 1
ATOM 1508 N N . ASN A 1 193 ? -0.839 6.590 -17.038 1.00 78.19 193 ASN A N 1
ATOM 1509 C CA . ASN A 1 193 ? -0.937 5.397 -17.876 1.00 78.19 193 ASN A CA 1
ATOM 1510 C C . ASN A 1 193 ? -1.917 4.348 -17.322 1.00 78.19 193 ASN A C 1
ATOM 1512 O O . ASN A 1 193 ? -2.039 3.276 -17.910 1.00 78.19 193 ASN A O 1
ATOM 1516 N N . GLN A 1 194 ? -2.569 4.626 -16.184 1.00 69.38 194 GLN A N 1
ATOM 1517 C CA . GLN A 1 194 ? -3.427 3.703 -15.434 1.00 69.38 194 GLN A CA 1
ATOM 1518 C C . GLN A 1 194 ? -2.738 2.373 -15.064 1.00 69.38 194 GLN A C 1
ATOM 1520 O O . GLN A 1 194 ? -3.405 1.429 -14.645 1.00 69.38 194 GLN A O 1
ATOM 1525 N N . ALA A 1 195 ? -1.408 2.286 -15.176 1.00 64.50 195 ALA A N 1
ATOM 1526 C CA . ALA A 1 195 ? -0.644 1.047 -15.053 1.00 64.50 195 ALA A CA 1
ATOM 1527 C C . ALA A 1 195 ? -0.144 0.825 -13.621 1.00 64.50 195 ALA A C 1
ATOM 1529 O O . ALA A 1 195 ? 1.049 0.643 -13.385 1.00 64.50 195 ALA A O 1
ATOM 1530 N N . LEU A 1 196 ? -1.062 0.850 -12.659 1.00 60.88 196 LEU A N 1
ATOM 1531 C CA . LEU A 1 196 ? -0.769 0.423 -11.299 1.00 60.88 196 LEU A CA 1
ATOM 1532 C C . LEU A 1 196 ? -1.223 -1.028 -11.179 1.00 60.88 196 LEU A C 1
ATOM 1534 O O . LEU A 1 196 ? -2.417 -1.312 -11.211 1.00 60.88 196 LEU A O 1
ATOM 1538 N N . PHE A 1 197 ? -0.272 -1.961 -11.116 1.00 57.31 197 PHE A N 1
ATOM 1539 C CA . PHE A 1 197 ? -0.544 -3.400 -11.048 1.00 57.31 197 PHE A CA 1
ATOM 1540 C C . PHE A 1 197 ? -0.898 -3.860 -9.632 1.00 57.31 197 PHE A C 1
ATOM 1542 O O . PHE A 1 197 ? -0.499 -4.930 -9.199 1.00 57.31 197 PHE A O 1
ATOM 1549 N N . ILE A 1 198 ? -1.732 -3.106 -8.930 1.00 56.25 198 ILE A N 1
ATOM 1550 C CA . ILE A 1 198 ? -2.657 -3.735 -7.997 1.00 56.25 198 ILE A CA 1
ATOM 1551 C C . ILE A 1 198 ? -3.939 -3.869 -8.808 1.00 56.25 198 ILE A C 1
ATOM 1553 O O . ILE A 1 198 ? -4.285 -2.952 -9.548 1.00 56.25 198 ILE A O 1
ATOM 1557 N N . GLN A 1 199 ? -4.662 -4.985 -8.746 1.00 54.41 199 GLN A N 1
ATOM 1558 C CA . GLN A 1 199 ? -5.940 -5.122 -9.463 1.00 54.41 199 GLN A CA 1
ATOM 1559 C C . GLN A 1 199 ? -7.049 -4.261 -8.808 1.00 54.41 199 GLN A C 1
ATOM 1561 O O . GLN A 1 199 ? -8.181 -4.693 -8.624 1.00 54.41 199 GLN A O 1
ATOM 1566 N N . ILE A 1 200 ? -6.706 -3.029 -8.446 1.00 60.53 200 ILE A N 1
ATOM 1567 C CA . ILE A 1 200 ? -7.488 -1.997 -7.801 1.00 60.53 200 ILE A CA 1
ATOM 1568 C C . ILE A 1 200 ? -7.913 -1.045 -8.919 1.00 60.53 200 ILE A C 1
ATOM 1570 O O . ILE A 1 200 ? -7.167 -0.177 -9.366 1.00 60.53 200 ILE A O 1
ATOM 1574 N N . LYS A 1 201 ? -9.117 -1.275 -9.449 1.00 54.09 201 LYS A N 1
ATOM 1575 C CA . LYS A 1 201 ? -9.702 -0.412 -10.490 1.00 54.09 201 LYS A CA 1
ATOM 1576 C C . LYS A 1 201 ? -10.206 0.926 -9.936 1.00 54.09 201 LYS A C 1
ATOM 1578 O O . LYS A 1 201 ? -10.363 1.861 -10.708 1.00 54.09 201 LYS A O 1
ATOM 1583 N N . ASN A 1 202 ? -10.472 0.987 -8.632 1.00 73.62 202 ASN A N 1
ATOM 1584 C CA . ASN A 1 202 ? -11.0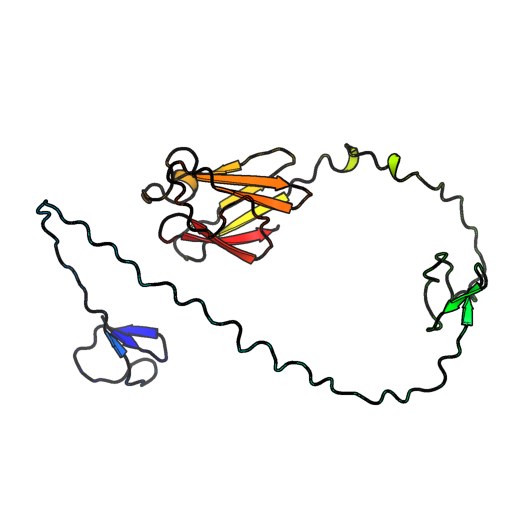95 2.105 -7.920 1.00 73.62 202 ASN A CA 1
ATOM 1585 C C . ASN A 1 202 ? -10.344 2.368 -6.610 1.00 73.62 202 ASN A C 1
ATOM 1587 O O . ASN A 1 202 ? -9.339 1.740 -6.345 1.00 73.62 202 ASN A O 1
ATOM 1591 N N . GLU A 1 203 ? -10.841 3.250 -5.756 1.00 84.75 203 GLU A N 1
ATOM 1592 C CA . GLU A 1 203 ? -10.390 3.320 -4.365 1.00 84.75 203 GLU A CA 1
ATOM 1593 C C . GLU A 1 203 ? -10.525 1.957 -3.661 1.00 84.75 203 GLU A C 1
ATOM 1595 O O . GLU A 1 203 ? -11.503 1.233 -3.868 1.00 84.75 203 GLU A O 1
ATOM 1600 N N . THR A 1 204 ? -9.531 1.566 -2.866 1.00 90.00 204 THR A N 1
ATOM 1601 C CA . THR A 1 204 ? -9.567 0.323 -2.081 1.00 90.00 204 THR A CA 1
ATOM 1602 C C . THR A 1 204 ? -8.980 0.568 -0.707 1.00 90.00 204 THR A C 1
ATOM 1604 O O . THR A 1 204 ? -7.972 1.252 -0.569 1.00 90.00 204 THR A O 1
ATOM 1607 N N . VAL A 1 205 ? -9.635 0.026 0.310 1.00 92.31 205 VAL A N 1
ATOM 1608 C CA . VAL A 1 205 ? -9.142 0.054 1.683 1.00 92.31 205 VAL A CA 1
ATOM 1609 C C . VAL A 1 205 ? -8.101 -1.046 1.837 1.00 92.31 205 VAL A C 1
ATOM 1611 O O . VAL A 1 205 ? -8.370 -2.183 1.464 1.00 92.31 205 VAL A O 1
ATOM 1614 N N . LEU A 1 206 ? -6.934 -0.692 2.363 1.00 91.88 206 LEU A N 1
ATOM 1615 C CA . LEU A 1 206 ? -5.890 -1.639 2.729 1.00 91.88 206 LEU A CA 1
ATOM 1616 C C . LEU A 1 206 ? -6.166 -2.186 4.133 1.00 91.88 206 LEU A C 1
ATOM 1618 O O . LEU A 1 206 ? -6.682 -1.475 5.003 1.00 91.88 206 LEU A O 1
ATOM 1622 N N . GLU A 1 207 ? -5.817 -3.447 4.342 1.00 92.88 207 GLU A N 1
ATOM 1623 C CA . GLU A 1 207 ? -5.768 -4.116 5.636 1.00 92.88 207 GLU A CA 1
ATOM 1624 C C . GLU A 1 207 ? -4.317 -4.428 6.031 1.00 92.88 207 GLU A C 1
ATOM 1626 O O . GLU A 1 207 ? -3.380 -4.354 5.231 1.00 92.88 207 GLU A O 1
ATOM 1631 N N . ASN A 1 208 ? -4.103 -4.736 7.311 1.00 94.06 208 ASN A N 1
ATOM 1632 C CA . ASN A 1 208 ? -2.782 -5.135 7.783 1.00 94.06 208 ASN A CA 1
ATOM 1633 C C . ASN A 1 208 ? -2.371 -6.452 7.118 1.00 94.06 208 ASN A C 1
ATOM 1635 O O . ASN A 1 208 ? -3.170 -7.379 7.059 1.00 94.06 208 ASN A O 1
ATOM 1639 N N . GLU A 1 209 ? -1.113 -6.538 6.689 1.00 93.44 209 GLU A N 1
ATOM 1640 C CA . GLU A 1 209 ? -0.525 -7.647 5.928 1.00 93.44 209 GLU A CA 1
ATOM 1641 C C . GLU A 1 209 ? -0.976 -7.766 4.462 1.00 93.44 209 GLU A C 1
ATOM 1643 O O . GLU A 1 209 ? -0.513 -8.678 3.769 1.00 93.44 209 GLU A O 1
ATOM 1648 N N . ASP A 1 210 ? -1.792 -6.839 3.946 1.00 92.50 210 ASP A N 1
ATOM 1649 C CA . ASP A 1 210 ? -2.100 -6.799 2.514 1.00 92.50 210 ASP A CA 1
ATOM 1650 C C . ASP A 1 210 ? -0.827 -6.656 1.679 1.00 92.50 210 ASP A C 1
ATOM 1652 O O . ASP A 1 210 ? 0.106 -5.934 2.040 1.00 92.50 210 ASP A O 1
ATOM 1656 N N . VAL A 1 211 ? -0.799 -7.326 0.525 1.00 90.56 211 VAL A N 1
ATOM 1657 C CA . VAL A 1 211 ? 0.322 -7.254 -0.415 1.00 90.56 211 VAL A CA 1
ATOM 1658 C C . VAL A 1 211 ? -0.076 -6.435 -1.633 1.00 90.56 211 VAL A C 1
ATOM 1660 O O . VAL A 1 211 ? -1.017 -6.771 -2.352 1.00 90.56 211 VAL A O 1
ATOM 1663 N N . ILE A 1 212 ? 0.695 -5.388 -1.900 1.00 89.69 212 ILE A N 1
ATOM 1664 C CA . ILE A 1 212 ? 0.534 -4.513 -3.056 1.00 89.69 212 ILE A CA 1
ATOM 1665 C C . ILE A 1 212 ? 1.692 -4.711 -4.033 1.00 89.69 212 ILE A C 1
ATOM 1667 O O . ILE A 1 212 ? 2.850 -4.810 -3.629 1.00 89.69 212 ILE A O 1
ATOM 1671 N N . LEU A 1 213 ? 1.379 -4.765 -5.328 1.00 89.75 213 LEU A N 1
ATOM 1672 C CA . LEU A 1 213 ? 2.361 -4.775 -6.410 1.00 89.75 213 LEU A CA 1
ATOM 1673 C C . LEU A 1 213 ? 2.423 -3.386 -7.053 1.00 89.75 213 LEU A C 1
ATOM 1675 O O . LEU A 1 213 ? 1.422 -2.860 -7.537 1.00 89.75 213 LEU A O 1
ATOM 1679 N N . ILE A 1 214 ? 3.615 -2.802 -7.060 1.00 88.44 214 ILE A N 1
ATOM 1680 C CA . ILE A 1 214 ? 3.902 -1.478 -7.604 1.00 88.44 214 ILE A CA 1
ATOM 1681 C C . ILE A 1 214 ? 4.915 -1.624 -8.740 1.00 88.44 214 ILE A C 1
ATOM 1683 O O . ILE A 1 214 ? 5.903 -2.357 -8.634 1.00 88.44 214 ILE A O 1
ATOM 1687 N N . GLY A 1 215 ? 4.657 -0.937 -9.851 1.00 88.69 215 GLY A N 1
ATOM 1688 C CA . GLY A 1 215 ? 5.465 -1.070 -11.058 1.00 88.69 215 GLY A CA 1
ATOM 1689 C C . GLY A 1 215 ? 5.440 -2.489 -11.632 1.00 88.69 215 GLY A C 1
ATOM 1690 O O . GLY A 1 215 ? 4.398 -3.148 -11.653 1.00 88.69 215 GLY A O 1
ATOM 1691 N N . LYS A 1 216 ? 6.592 -2.965 -12.119 1.00 88.25 216 LYS A N 1
ATOM 1692 C CA . LYS A 1 216 ? 6.690 -4.251 -12.837 1.00 88.25 216 LYS A CA 1
ATOM 1693 C C . LYS A 1 216 ? 6.950 -5.459 -11.938 1.00 88.25 216 LYS A C 1
ATOM 1695 O O . LYS A 1 216 ? 6.691 -6.587 -12.351 1.00 88.25 216 LYS A O 1
ATOM 1700 N N . SER A 1 217 ? 7.529 -5.250 -10.756 1.00 88.56 217 SER A N 1
ATOM 1701 C CA . SER A 1 217 ? 8.059 -6.361 -9.953 1.00 88.56 217 SER A CA 1
ATOM 1702 C C . SER A 1 217 ? 8.164 -6.100 -8.453 1.00 88.56 217 SER A C 1
ATOM 1704 O O . SER A 1 217 ? 8.746 -6.931 -7.756 1.00 88.56 217 SER A O 1
ATOM 1706 N N . LYS A 1 218 ? 7.666 -4.970 -7.940 1.00 90.69 218 LYS A N 1
ATOM 1707 C CA . LYS A 1 218 ? 7.874 -4.612 -6.533 1.00 90.69 218 LYS A CA 1
ATOM 1708 C C . LYS A 1 218 ? 6.672 -4.965 -5.692 1.00 90.69 218 LYS A C 1
ATOM 1710 O O . LYS A 1 218 ? 5.609 -4.382 -5.863 1.00 90.69 218 LYS A O 1
ATOM 1715 N N . PHE A 1 219 ? 6.854 -5.905 -4.778 1.00 92.31 219 PHE A N 1
ATOM 1716 C CA . PHE A 1 219 ? 5.815 -6.315 -3.848 1.00 92.31 219 PHE A CA 1
ATOM 1717 C C . PHE A 1 219 ? 6.106 -5.739 -2.472 1.00 92.31 219 PHE A C 1
ATOM 1719 O O . PHE A 1 219 ? 7.186 -5.964 -1.922 1.00 92.31 219 PHE A O 1
ATOM 1726 N N . TYR A 1 220 ? 5.125 -5.049 -1.907 1.00 93.50 220 TYR A N 1
ATOM 1727 C CA . TYR A 1 220 ? 5.184 -4.511 -0.557 1.00 93.50 220 TYR A CA 1
ATOM 1728 C C . TYR A 1 220 ? 4.056 -5.090 0.273 1.00 93.50 220 TYR A C 1
ATOM 1730 O O . TYR A 1 220 ? 2.943 -5.258 -0.214 1.00 93.50 220 TYR A O 1
ATOM 1738 N N . LYS A 1 221 ? 4.350 -5.368 1.534 1.00 94.50 221 LYS A N 1
ATOM 1739 C CA . LYS A 1 221 ? 3.384 -5.750 2.548 1.00 94.50 221 LYS A CA 1
ATOM 1740 C C . LYS A 1 221 ? 3.047 -4.537 3.407 1.00 94.50 221 LYS A C 1
ATOM 1742 O O . LYS A 1 221 ? 3.956 -3.852 3.875 1.00 94.50 221 LYS A O 1
ATOM 1747 N N . VAL A 1 222 ? 1.765 -4.279 3.613 1.00 94.06 222 VAL A N 1
ATOM 1748 C CA . VAL A 1 222 ? 1.275 -3.186 4.455 1.00 94.06 222 VAL A CA 1
ATOM 1749 C C . VAL A 1 222 ? 1.391 -3.597 5.922 1.00 94.06 222 VAL A C 1
ATOM 1751 O O . VAL A 1 222 ? 0.924 -4.667 6.298 1.00 94.06 222 VAL A O 1
ATOM 1754 N N . SER A 1 223 ? 2.004 -2.759 6.756 1.00 94.00 223 SER A N 1
ATOM 1755 C CA . SER A 1 223 ? 2.113 -2.977 8.202 1.00 94.00 223 SER A CA 1
ATOM 1756 C C . SER A 1 223 ? 1.629 -1.752 8.963 1.00 94.00 223 SER A C 1
ATOM 1758 O O . SER A 1 223 ? 2.141 -0.654 8.759 1.00 94.00 223 SER A O 1
ATOM 1760 N N . TYR A 1 224 ? 0.677 -1.945 9.868 1.00 92.06 224 TYR A N 1
ATOM 1761 C CA . TYR A 1 224 ? 0.166 -0.908 10.765 1.00 92.06 224 TYR A CA 1
ATOM 1762 C C . TYR A 1 224 ? 1.023 -0.906 12.033 1.00 92.06 224 TYR A C 1
ATOM 1764 O O . TYR A 1 224 ? 1.355 -1.978 12.546 1.00 92.06 224 TYR A O 1
ATOM 1772 N N . LYS A 1 225 ? 1.406 0.278 12.513 1.00 83.50 225 LYS A N 1
ATOM 1773 C CA . LYS A 1 225 ? 2.160 0.456 13.759 1.00 83.50 225 LYS A CA 1
ATOM 1774 C C . LYS A 1 225 ? 1.285 0.933 14.906 1.00 83.50 225 LYS A C 1
ATOM 1776 O O . LYS A 1 225 ? 0.343 1.712 14.645 1.00 83.50 225 LYS A O 1
#

Sequence (225 aa):
MRKCKECSYEHEMLGNSPCPRCGGSEFIVYNDVSEKKTVRSIDKETTNENIRKTIKDSEFNNLKNGGQRPLDNPNLEEFNCPRCNYLNLVPGGVCPNCNYSLNSNIPNEIMQNKKTVKISEFSSNELKGLETSIELIPLSVSENVIPLSIGENKIHAMNRKDFDINDESISSTEHLELFLTDGKIAIRNVASNQALFIQIKNETVLENEDVILIGKSKFYKVSYK

Radius of gyration: 30.51 Å; chains: 1; bounding box: 67×53×88 Å

Foldseek 3Di:
DKAAPPPRDDDDDDDQFADPPPRHRDIDDDDPPPPPDDDDDDDDDDDPPDDDDDDDPPPPPPPPDDPDDPPPDDDQDWDADPPPRHTDSHQAAADPPPRHGSPDPDDDDDPDDPPPDDPPVVPPVVLQDPFWWKWWAWPDPVDDIQIDTADAPDKDFDFCVSGHVPQPQTHHPGAKIWHADPNFIKIDGPDPVSRQPPPDPGIDTDDAQDWGDGGDGIITGMHTD